Protein AF-A0A2E3BZN7-F1 (afdb_monomer_lite)

Structure (mmCIF, N/CA/C/O backbone):
data_AF-A0A2E3BZN7-F1
#
_entry.id   AF-A0A2E3BZN7-F1
#
loop_
_atom_site.group_PDB
_atom_site.id
_atom_site.type_symbol
_atom_site.label_atom_id
_atom_site.label_alt_id
_atom_site.label_comp_id
_atom_site.label_asym_id
_atom_site.label_entity_id
_atom_site.label_seq_id
_atom_site.pdbx_PDB_ins_code
_atom_site.Cartn_x
_atom_site.Cartn_y
_atom_site.Cartn_z
_atom_site.occupancy
_atom_site.B_iso_or_equiv
_atom_site.auth_seq_id
_atom_site.auth_comp_id
_atom_site.auth_asym_id
_atom_site.auth_atom_id
_atom_site.pdbx_PDB_model_num
ATOM 1 N N . MET A 1 1 ? 1.749 -24.269 -30.452 1.00 35.25 1 MET A N 1
ATOM 2 C CA . MET A 1 1 ? 1.491 -25.341 -29.465 1.00 35.25 1 MET A CA 1
ATOM 3 C C . MET A 1 1 ? 1.335 -24.699 -28.096 1.00 35.25 1 MET A C 1
ATOM 5 O O . MET A 1 1 ? 2.266 -24.064 -27.618 1.00 35.25 1 MET A O 1
ATOM 9 N N . ALA A 1 2 ? 0.121 -24.734 -27.548 1.00 29.59 2 ALA A N 1
ATOM 10 C CA . ALA A 1 2 ? -0.258 -24.027 -26.329 1.00 29.59 2 ALA A CA 1
ATOM 11 C C . ALA A 1 2 ? 0.036 -24.888 -25.091 1.00 29.59 2 ALA A C 1
ATOM 13 O O . ALA A 1 2 ? -0.598 -25.921 -24.895 1.00 29.59 2 ALA A O 1
ATOM 14 N N . ASN A 1 3 ? 0.970 -24.449 -24.244 1.00 28.77 3 ASN A N 1
ATOM 15 C CA . ASN A 1 3 ? 1.173 -25.042 -22.924 1.00 28.77 3 ASN A CA 1
ATOM 16 C C . ASN A 1 3 ? 0.088 -24.535 -21.967 1.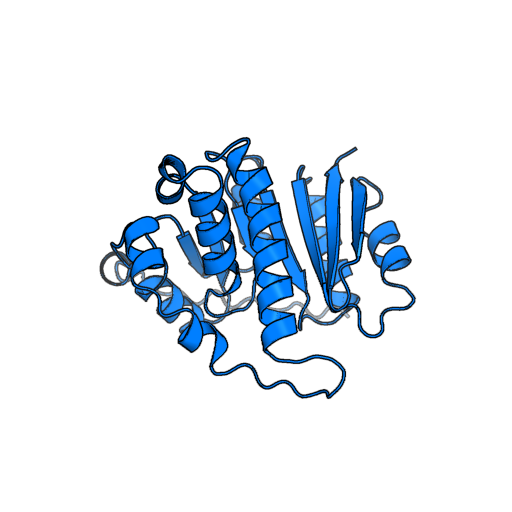00 28.77 3 ASN A C 1
ATOM 18 O O . ASN A 1 3 ? 0.175 -23.437 -21.416 1.00 28.77 3 ASN A O 1
ATOM 22 N N . GLN A 1 4 ? -0.952 -25.350 -21.795 1.00 30.66 4 GLN A N 1
ATOM 23 C CA . GLN A 1 4 ? -1.940 -25.209 -20.732 1.00 30.66 4 GLN A CA 1
ATOM 24 C C . GLN A 1 4 ? -1.270 -25.490 -19.381 1.00 30.66 4 GLN A C 1
ATOM 26 O O . GLN A 1 4 ? -0.953 -26.632 -19.050 1.00 30.66 4 GLN A O 1
ATOM 31 N N . PHE A 1 5 ? -1.072 -24.447 -18.576 1.00 31.19 5 PHE A N 1
ATOM 32 C CA . PHE A 1 5 ? -0.769 -24.607 -17.158 1.00 31.19 5 PHE A CA 1
ATOM 33 C C . PHE A 1 5 ? -2.010 -25.175 -16.455 1.00 31.19 5 PHE A C 1
ATOM 35 O O . PHE A 1 5 ? -2.984 -24.465 -16.209 1.00 31.19 5 PHE A O 1
ATOM 42 N N . LYS A 1 6 ? -1.980 -26.477 -16.150 1.00 29.53 6 LYS A N 1
ATOM 43 C CA . LYS A 1 6 ? -2.941 -27.129 -15.255 1.00 29.53 6 LYS A CA 1
ATOM 44 C C . LYS A 1 6 ? -2.786 -26.534 -13.853 1.00 29.53 6 LYS A C 1
ATOM 46 O O . LYS A 1 6 ? -1.823 -26.832 -13.152 1.00 29.53 6 LYS A O 1
ATOM 51 N N . TYR A 1 7 ? -3.742 -25.708 -13.438 1.00 34.12 7 TYR A N 1
ATOM 52 C CA . TYR A 1 7 ? -3.914 -25.347 -12.035 1.00 34.12 7 TYR A CA 1
ATOM 53 C C . TYR A 1 7 ? -4.426 -26.579 -11.284 1.00 34.12 7 TYR A C 1
ATOM 55 O O . TYR A 1 7 ? -5.586 -26.960 -11.424 1.00 34.12 7 TYR A O 1
ATOM 63 N N . GLN A 1 8 ? -3.562 -27.223 -10.499 1.00 30.78 8 GLN A N 1
ATOM 64 C CA . GLN A 1 8 ? -4.012 -28.170 -9.485 1.00 30.78 8 GLN A CA 1
ATOM 65 C C . GLN A 1 8 ? -4.698 -27.382 -8.366 1.00 30.78 8 GLN A C 1
ATOM 67 O O . GLN A 1 8 ? -4.048 -26.758 -7.530 1.00 30.78 8 GLN A O 1
ATOM 72 N N . THR A 1 9 ? -6.027 -27.403 -8.353 1.00 36.69 9 THR A N 1
ATOM 73 C CA . THR A 1 9 ? -6.824 -27.040 -7.182 1.00 36.69 9 THR A CA 1
ATOM 74 C C . THR A 1 9 ? -6.679 -28.160 -6.156 1.00 36.69 9 THR A C 1
ATOM 76 O O . THR A 1 9 ? -7.392 -29.163 -6.211 1.00 36.69 9 THR A O 1
ATOM 79 N N . SER A 1 10 ? -5.717 -28.039 -5.243 1.00 38.75 10 SER A N 1
ATOM 80 C CA . SER A 1 10 ? -5.648 -28.930 -4.089 1.00 38.75 10 SER A CA 1
ATOM 81 C C . SER A 1 10 ? -6.816 -28.616 -3.149 1.00 38.75 10 SER A C 1
ATOM 83 O O . SER A 1 10 ? -6.940 -27.521 -2.602 1.00 38.75 10 SER A O 1
ATOM 85 N N . ASN A 1 11 ? -7.703 -29.599 -2.994 1.00 37.94 11 ASN A N 1
ATOM 86 C CA . ASN A 1 11 ? -8.793 -29.614 -2.023 1.00 37.94 11 ASN A CA 1
ATOM 87 C C . ASN A 1 11 ? -8.228 -29.590 -0.593 1.00 37.94 11 ASN A C 1
ATOM 89 O O . ASN A 1 11 ? -8.080 -30.631 0.048 1.00 37.94 11 ASN A O 1
ATOM 93 N N . PHE A 1 12 ? -7.920 -28.406 -0.067 1.00 40.75 12 PHE A N 1
ATOM 94 C CA . PHE A 1 12 ? -7.687 -28.237 1.362 1.00 40.75 12 PHE A CA 1
ATOM 95 C C . PHE A 1 12 ? -9.032 -28.156 2.082 1.00 40.75 12 PHE A C 1
ATOM 97 O O . PHE A 1 12 ? -9.718 -27.136 2.054 1.00 40.75 12 PHE A O 1
ATOM 104 N N . LYS A 1 13 ? -9.398 -29.257 2.754 1.00 37.72 13 LYS A N 1
ATOM 105 C CA . LYS A 1 13 ? -10.453 -29.273 3.772 1.00 37.72 13 LYS A CA 1
ATOM 106 C C . LYS A 1 13 ? -10.163 -28.161 4.787 1.00 37.72 13 LYS A C 1
ATOM 108 O O . LYS A 1 13 ? -9.136 -28.164 5.465 1.00 37.72 13 LYS A O 1
ATOM 113 N N . THR A 1 14 ? -11.075 -27.202 4.859 1.00 42.44 14 THR A N 1
ATOM 114 C CA . THR A 1 14 ? -11.055 -26.034 5.737 1.00 42.44 14 THR A CA 1
ATOM 115 C C . THR A 1 14 ? -11.026 -26.451 7.208 1.00 42.44 14 THR A C 1
ATOM 117 O O . THR A 1 14 ? -12.069 -26.705 7.808 1.00 42.44 14 THR A O 1
ATOM 120 N N . ARG A 1 15 ? -9.841 -26.485 7.830 1.00 39.66 15 ARG A N 1
ATOM 121 C CA . ARG A 1 15 ? -9.760 -26.270 9.283 1.00 39.66 15 ARG A CA 1
ATOM 122 C C . ARG A 1 15 ? -10.184 -24.822 9.556 1.00 39.66 15 ARG A C 1
ATOM 124 O O . ARG A 1 15 ? -9.762 -23.942 8.802 1.00 39.66 15 ARG A O 1
ATOM 131 N N . PRO A 1 16 ? -10.992 -24.539 10.590 1.00 40.88 16 PRO A N 1
ATOM 132 C CA . PRO A 1 16 ? -11.456 -23.185 10.832 1.00 40.88 16 PRO A CA 1
ATOM 133 C C . PRO A 1 16 ? -10.262 -22.287 11.176 1.00 40.88 16 PRO A C 1
ATOM 135 O O . PRO A 1 16 ? -9.701 -22.342 12.267 1.00 40.88 16 PRO A O 1
ATOM 138 N N . THR A 1 17 ? -9.886 -21.421 10.235 1.00 50.94 17 THR A N 1
ATOM 139 C CA . THR A 1 17 ? -8.828 -20.396 10.320 1.00 50.94 17 THR A CA 1
ATOM 140 C C . THR A 1 17 ? -9.061 -19.331 11.404 1.00 50.94 17 THR A C 1
ATOM 142 O O . THR A 1 17 ? -8.299 -18.369 11.497 1.00 50.94 17 THR A O 1
ATOM 145 N N . PHE A 1 18 ? -10.099 -19.471 12.232 1.00 45.31 18 PHE A N 1
ATOM 146 C CA . PHE A 1 18 ? -10.479 -18.497 13.256 1.00 45.31 18 PHE A CA 1
ATOM 147 C C . PHE A 1 18 ? -9.475 -18.399 14.413 1.00 45.31 18 PHE A C 1
ATOM 149 O O . PHE A 1 18 ? -9.300 -17.313 14.955 1.00 45.31 18 PHE A O 1
ATOM 156 N N . LEU A 1 19 ? -8.758 -19.478 14.747 1.00 50.88 19 LEU A N 1
ATOM 157 C CA . LEU A 1 19 ? -7.826 -19.503 15.888 1.00 50.88 19 LEU A CA 1
ATOM 158 C C . LEU A 1 19 ? -6.429 -18.929 15.591 1.00 50.88 19 LEU A C 1
ATOM 160 O O . LEU A 1 19 ? -5.625 -18.776 16.504 1.00 50.88 19 LEU A O 1
ATOM 164 N N . LEU A 1 20 ? -6.121 -18.605 14.332 1.00 62.28 20 LEU A N 1
ATOM 165 C CA . LEU A 1 20 ? -4.780 -18.164 13.923 1.00 62.28 20 LEU A CA 1
ATOM 166 C C . LEU A 1 20 ? -4.657 -16.651 13.711 1.00 62.28 20 LEU A C 1
ATOM 168 O O . LEU A 1 20 ? -3.569 -16.181 13.388 1.00 62.28 20 LEU A O 1
ATOM 172 N N . ARG A 1 21 ? -5.747 -15.889 13.862 1.00 70.38 21 ARG A N 1
ATOM 173 C CA . ARG A 1 21 ? -5.746 -14.450 13.582 1.00 70.38 21 ARG A CA 1
ATOM 174 C C . ARG A 1 21 ? -5.339 -13.631 14.798 1.00 70.38 21 ARG A C 1
ATOM 176 O O . ARG A 1 21 ? -5.878 -13.801 15.890 1.00 70.38 21 ARG A O 1
ATOM 183 N N . CYS A 1 22 ? -4.448 -12.671 14.583 1.00 79.38 22 CYS A N 1
ATOM 184 C CA . CYS A 1 22 ? -4.162 -11.631 15.560 1.00 79.38 22 CYS A CA 1
ATOM 185 C C . CYS A 1 22 ? -5.448 -10.866 15.917 1.00 79.38 22 CYS A C 1
ATOM 187 O O . CYS A 1 22 ? -6.121 -10.305 15.051 1.00 79.38 22 CYS A O 1
ATOM 189 N N . ASN A 1 23 ? -5.769 -10.795 17.208 1.00 82.81 23 ASN A N 1
ATOM 190 C CA . ASN A 1 23 ? -6.935 -10.054 17.695 1.00 82.81 23 ASN A CA 1
ATOM 191 C C . ASN A 1 23 ? -6.585 -8.624 18.158 1.00 82.81 23 ASN A C 1
ATOM 193 O O . ASN A 1 23 ? -7.377 -7.955 18.819 1.00 82.81 23 ASN A O 1
ATOM 197 N N . LYS A 1 24 ? -5.371 -8.140 17.860 1.00 91.00 24 LYS A N 1
ATOM 198 C CA . LYS A 1 24 ? -4.951 -6.785 18.238 1.00 91.00 24 LYS A CA 1
ATOM 199 C C . LYS A 1 24 ? -5.630 -5.760 17.327 1.00 91.00 24 LYS A C 1
ATOM 201 O O . LYS A 1 24 ? -5.690 -5.936 16.107 1.00 91.00 24 LYS A O 1
ATOM 206 N N . SER A 1 25 ? -6.100 -4.665 17.923 1.00 95.38 25 SER A N 1
ATOM 207 C CA . SER A 1 25 ? -6.459 -3.464 17.168 1.00 95.38 25 SER A CA 1
ATOM 208 C C . SER A 1 25 ? -5.229 -2.901 16.453 1.00 95.38 25 SER A C 1
ATOM 210 O O . SER A 1 25 ? -4.093 -3.180 16.843 1.00 95.38 25 SER A O 1
ATOM 212 N N . SER A 1 26 ? -5.444 -2.098 15.417 1.00 95.69 26 SER A N 1
ATOM 213 C CA . SER A 1 26 ? -4.374 -1.461 14.642 1.00 95.69 26 SER A CA 1
ATOM 214 C C . SER A 1 26 ? -3.486 -0.590 15.520 1.00 95.69 26 SER A C 1
ATOM 216 O O . SER A 1 26 ? -2.270 -0.700 15.431 1.00 95.69 26 SER A O 1
ATOM 218 N N . LEU A 1 27 ? -4.083 0.180 16.436 1.00 96.56 27 LEU A N 1
ATOM 219 C CA . LEU A 1 27 ? -3.353 0.994 17.410 1.00 96.56 27 LEU A CA 1
ATOM 220 C C . LEU A 1 27 ? -2.490 0.137 18.341 1.00 96.56 27 LEU A C 1
ATOM 222 O O . LEU A 1 27 ? -1.310 0.416 18.528 1.00 96.56 27 LEU A O 1
ATOM 226 N N . ARG A 1 28 ? -3.054 -0.942 18.903 1.00 96.19 28 ARG A N 1
ATOM 227 C CA . ARG A 1 28 ? -2.304 -1.833 19.801 1.00 96.19 28 ARG A CA 1
ATOM 228 C C . ARG A 1 28 ? -1.185 -2.556 19.062 1.00 96.19 28 ARG A C 1
ATOM 230 O O . ARG A 1 28 ? -0.121 -2.774 19.628 1.00 96.19 28 ARG A O 1
ATOM 237 N N . TRP A 1 29 ? -1.432 -2.974 17.825 1.00 95.00 29 TRP A N 1
ATOM 238 C CA . TRP A 1 29 ? -0.411 -3.589 16.990 1.00 95.00 29 TRP A CA 1
ATOM 239 C C . TRP A 1 29 ? 0.712 -2.605 16.680 1.00 95.00 29 TRP A C 1
ATOM 241 O O . TRP A 1 29 ? 1.865 -2.936 16.925 1.00 95.00 29 TRP A O 1
ATOM 251 N N . TYR A 1 30 ? 0.374 -1.399 16.222 1.00 94.69 30 TYR A N 1
ATOM 252 C CA . TYR A 1 30 ? 1.322 -0.333 15.909 1.00 94.69 30 TYR A CA 1
ATOM 253 C C . TYR A 1 30 ? 2.211 0.009 17.115 1.00 94.69 30 TYR A C 1
ATOM 255 O O . TYR A 1 30 ? 3.430 -0.093 17.004 1.00 94.69 30 TYR A O 1
ATO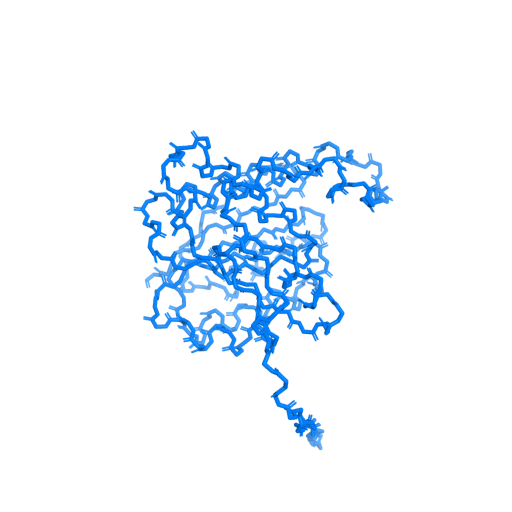M 263 N N . ASN A 1 31 ? 1.619 0.262 18.289 1.00 94.31 31 ASN A N 1
ATOM 264 C CA . ASN A 1 31 ? 2.367 0.591 19.511 1.00 94.31 31 ASN A CA 1
ATOM 265 C C . ASN A 1 31 ? 3.287 -0.545 19.986 1.00 94.31 31 ASN A C 1
ATOM 267 O O . ASN A 1 31 ? 4.339 -0.288 20.561 1.00 94.31 31 ASN A O 1
ATOM 271 N N . ASN A 1 32 ? 2.896 -1.802 19.753 1.00 92.25 32 ASN A N 1
ATOM 272 C CA . ASN A 1 32 ? 3.655 -2.972 20.206 1.00 92.25 32 ASN A CA 1
ATOM 273 C C . ASN A 1 32 ? 4.609 -3.525 19.141 1.00 92.25 32 ASN A C 1
ATOM 275 O O . ASN A 1 32 ? 5.292 -4.519 19.390 1.00 92.25 32 ASN A O 1
ATOM 279 N N . THR A 1 33 ? 4.623 -2.949 17.940 1.00 90.69 33 THR A N 1
ATOM 280 C CA . THR A 1 33 ? 5.492 -3.411 16.862 1.00 90.69 33 THR A CA 1
ATOM 281 C C . THR A 1 33 ? 6.855 -2.763 17.013 1.00 90.69 33 THR A C 1
ATOM 283 O O . THR A 1 33 ? 7.002 -1.549 16.886 1.00 90.69 33 THR A O 1
ATOM 286 N N . ASN A 1 34 ? 7.880 -3.582 17.241 1.00 87.38 34 ASN A N 1
ATOM 287 C CA . ASN A 1 34 ? 9.252 -3.107 17.229 1.00 87.38 34 ASN A CA 1
ATOM 288 C C . ASN A 1 34 ? 9.672 -2.811 15.784 1.00 87.38 34 ASN A C 1
ATOM 290 O O . ASN A 1 34 ? 10.118 -3.696 15.050 1.00 87.38 34 ASN A O 1
ATOM 294 N N . TYR A 1 35 ? 9.539 -1.552 15.361 1.00 82.75 35 TYR A N 1
ATOM 295 C CA . TYR A 1 35 ? 9.875 -1.173 13.991 1.00 82.75 35 TYR A CA 1
ATOM 296 C C . TYR A 1 35 ? 11.332 -1.526 13.656 1.00 82.75 35 TYR A C 1
ATOM 298 O O . TYR A 1 35 ? 11.602 -2.006 12.560 1.00 82.75 35 TYR A O 1
ATOM 306 N N . LYS A 1 36 ? 12.280 -1.407 14.600 1.00 82.56 36 LYS A N 1
ATOM 307 C CA . LYS A 1 36 ? 13.693 -1.748 14.353 1.00 82.56 36 LYS A CA 1
ATOM 308 C C . LYS A 1 36 ? 13.860 -3.205 13.913 1.00 82.56 36 LYS A C 1
ATOM 310 O O . LYS A 1 36 ? 14.704 -3.485 13.057 1.00 82.56 36 LYS A O 1
ATOM 315 N N . GLU A 1 37 ? 13.035 -4.114 14.435 1.00 83.06 37 GLU A N 1
ATOM 316 C CA . GLU A 1 37 ? 13.027 -5.524 14.037 1.00 83.06 37 GLU A CA 1
ATOM 317 C C . GLU A 1 37 ? 12.485 -5.735 12.625 1.00 83.06 37 GLU A C 1
ATOM 319 O O . GLU A 1 37 ? 13.105 -6.475 11.857 1.00 83.06 37 GLU A O 1
ATOM 324 N N . LEU A 1 38 ? 11.427 -5.014 12.224 1.00 83.44 38 LEU A N 1
ATOM 325 C CA . LEU A 1 38 ? 10.901 -5.064 10.850 1.00 83.44 38 LEU A CA 1
ATOM 326 C C . LEU A 1 38 ? 11.977 -4.727 9.805 1.00 83.44 38 LEU A C 1
ATOM 328 O O . LEU A 1 38 ? 11.965 -5.248 8.688 1.00 83.44 38 LEU A O 1
ATOM 332 N N . TYR A 1 39 ? 12.932 -3.869 10.172 1.00 82.44 39 TYR A N 1
ATOM 333 C CA . TYR A 1 39 ? 14.039 -3.455 9.314 1.00 82.44 39 TYR A CA 1
ATOM 334 C C . TYR A 1 39 ? 15.342 -4.231 9.571 1.00 82.44 39 TYR A C 1
ATOM 336 O O . TYR A 1 39 ? 16.324 -4.019 8.855 1.00 82.44 39 TYR A O 1
ATOM 344 N N . ARG A 1 40 ? 15.406 -5.137 10.559 1.00 79.31 40 ARG A N 1
ATOM 345 C CA . ARG A 1 40 ? 16.651 -5.815 10.980 1.00 79.31 40 ARG A CA 1
ATOM 346 C C . ARG A 1 40 ? 17.324 -6.572 9.839 1.00 79.31 40 ARG A C 1
ATOM 348 O O . ARG A 1 40 ? 18.535 -6.481 9.687 1.00 79.31 40 ARG A O 1
ATOM 355 N N . GLN A 1 41 ? 16.544 -7.265 9.014 1.00 67.94 41 GLN A N 1
ATOM 356 C CA . GLN A 1 41 ? 17.058 -8.135 7.950 1.00 67.94 41 GLN A CA 1
ATOM 357 C C . GLN A 1 41 ? 17.332 -7.416 6.618 1.00 67.94 41 GLN A C 1
ATOM 359 O O . GLN A 1 41 ? 17.674 -8.068 5.628 1.00 67.94 41 GLN A O 1
ATOM 364 N N . ILE A 1 42 ? 17.191 -6.087 6.548 1.00 72.12 42 ILE A N 1
ATOM 365 C CA . ILE A 1 42 ? 17.499 -5.358 5.314 1.00 72.12 42 ILE A CA 1
ATOM 366 C C . ILE A 1 42 ? 19.004 -5.387 5.074 1.00 72.12 42 ILE A C 1
ATOM 368 O O . ILE A 1 42 ? 19.769 -4.643 5.682 1.00 72.12 42 ILE A O 1
ATOM 372 N N . LYS A 1 43 ? 19.413 -6.237 4.133 1.00 66.31 43 LYS A N 1
ATOM 373 C CA . LYS A 1 43 ? 20.761 -6.230 3.574 1.00 66.31 43 LYS A CA 1
ATOM 374 C C . LYS A 1 43 ? 20.828 -5.177 2.474 1.00 66.31 43 LYS A C 1
ATOM 376 O O . LYS A 1 43 ? 20.279 -5.367 1.386 1.00 66.31 43 LYS A O 1
ATOM 381 N N . VAL A 1 44 ? 21.506 -4.071 2.755 1.00 64.75 44 VAL A N 1
ATOM 382 C CA . VAL A 1 44 ? 21.846 -3.069 1.745 1.00 64.75 44 VAL A CA 1
ATOM 383 C C . VAL A 1 44 ? 23.022 -3.613 0.939 1.00 64.75 44 VAL A C 1
ATOM 385 O O . VAL A 1 44 ? 24.147 -3.661 1.417 1.00 64.75 44 VAL A O 1
ATOM 388 N N . LYS A 1 45 ? 22.751 -4.095 -0.277 1.00 63.38 45 LYS A N 1
ATOM 389 C CA . LYS A 1 45 ? 23.783 -4.674 -1.155 1.00 63.38 45 LYS A CA 1
ATOM 390 C C . LYS A 1 45 ? 24.595 -3.628 -1.934 1.00 63.38 45 LYS A C 1
ATOM 392 O O . LYS A 1 45 ? 25.464 -4.006 -2.706 1.00 63.38 45 LYS A O 1
ATOM 397 N N . ASN A 1 46 ? 24.286 -2.339 -1.809 1.00 61.28 46 ASN A N 1
ATOM 398 C CA . ASN A 1 46 ? 24.841 -1.303 -2.679 1.00 61.28 46 ASN A CA 1
ATOM 399 C C . ASN A 1 46 ? 25.165 -0.038 -1.876 1.00 61.28 46 ASN A C 1
ATOM 401 O O . ASN A 1 46 ? 24.360 0.377 -1.051 1.00 61.28 46 ASN A O 1
ATOM 405 N N . LYS A 1 47 ? 26.328 0.558 -2.152 1.00 62.06 47 LYS A N 1
ATOM 406 C CA . LYS A 1 47 ? 26.887 1.720 -1.451 1.00 62.06 47 LYS A CA 1
ATOM 407 C C . LYS A 1 47 ? 26.156 3.046 -1.724 1.00 62.06 47 LYS A C 1
ATOM 409 O O . LYS A 1 47 ? 26.419 4.006 -1.017 1.00 62.06 47 LYS A O 1
ATOM 414 N N . SER A 1 48 ? 25.259 3.122 -2.715 1.00 64.19 48 SER A N 1
ATOM 415 C CA . SER A 1 48 ? 24.627 4.394 -3.119 1.00 64.19 48 SER A CA 1
ATOM 416 C C . SER A 1 48 ? 23.506 4.894 -2.198 1.00 64.19 48 SER A C 1
ATOM 418 O O . SER A 1 48 ? 22.977 5.970 -2.443 1.00 64.19 48 SER A O 1
ATOM 420 N N . TYR A 1 49 ? 23.078 4.099 -1.217 1.00 70.94 49 TYR A N 1
ATOM 421 C CA . TYR A 1 49 ? 22.132 4.514 -0.181 1.00 70.94 49 TYR A CA 1
ATOM 422 C C . TYR A 1 49 ? 22.323 3.653 1.062 1.00 70.94 49 TYR A C 1
ATOM 424 O O . TYR A 1 49 ? 22.799 2.519 0.992 1.00 70.94 49 TYR A O 1
ATOM 432 N N . THR A 1 50 ? 21.912 4.173 2.205 1.00 79.81 50 THR A N 1
ATOM 433 C CA . THR A 1 50 ? 21.972 3.516 3.504 1.00 79.81 50 THR A CA 1
ATOM 434 C C . THR A 1 50 ? 20.667 2.785 3.825 1.00 79.81 50 THR A C 1
ATOM 436 O O . THR A 1 50 ? 19.645 2.897 3.143 1.00 79.81 50 THR A O 1
ATOM 439 N N . LYS A 1 51 ? 20.678 2.008 4.911 1.00 82.00 51 LYS A N 1
ATOM 440 C CA . LYS A 1 51 ? 19.454 1.409 5.458 1.00 82.00 51 LYS A CA 1
ATOM 441 C C . LYS A 1 51 ? 18.457 2.486 5.904 1.00 82.00 51 LYS A C 1
ATOM 443 O O . LYS A 1 51 ? 17.256 2.272 5.767 1.00 82.00 51 LYS A O 1
ATOM 448 N N . ASN A 1 52 ? 18.952 3.613 6.416 1.00 84.12 52 ASN A N 1
ATOM 449 C CA . ASN A 1 52 ? 18.119 4.718 6.882 1.00 84.12 52 ASN A CA 1
ATOM 450 C C . ASN A 1 52 ? 17.423 5.422 5.718 1.00 84.12 52 ASN A C 1
ATOM 452 O O . ASN A 1 52 ? 16.244 5.728 5.837 1.00 84.12 52 ASN A O 1
ATOM 456 N N . ASP A 1 53 ? 18.089 5.559 4.571 1.00 82.94 53 ASP A N 1
ATOM 457 C CA . ASP A 1 53 ? 17.465 6.139 3.376 1.00 82.94 53 ASP A CA 1
ATOM 458 C C . ASP A 1 53 ? 16.264 5.299 2.927 1.00 82.94 53 ASP A C 1
ATOM 460 O O . ASP A 1 53 ? 15.177 5.825 2.720 1.00 82.94 53 ASP A O 1
ATOM 464 N N . LEU A 1 54 ? 16.408 3.967 2.902 1.00 81.06 54 LEU A N 1
ATOM 465 C CA . LEU A 1 54 ? 15.297 3.058 2.592 1.00 81.06 54 LEU A CA 1
ATOM 466 C C . LEU A 1 54 ? 14.140 3.149 3.596 1.00 81.06 54 LEU A C 1
ATOM 468 O O . LEU A 1 54 ? 12.983 2.972 3.209 1.00 81.06 54 LEU A O 1
ATOM 472 N N . ILE A 1 55 ? 14.448 3.351 4.881 1.00 86.06 55 ILE A N 1
ATOM 473 C CA . ILE A 1 55 ? 13.439 3.527 5.933 1.00 86.06 55 ILE A CA 1
ATOM 474 C C . ILE A 1 55 ? 12.688 4.837 5.705 1.00 86.06 55 ILE A C 1
ATOM 476 O O . ILE A 1 55 ? 11.460 4.820 5.663 1.00 86.06 55 ILE A O 1
ATOM 480 N N . ASN A 1 56 ? 13.413 5.937 5.505 1.00 87.38 56 ASN A N 1
ATOM 481 C CA . ASN A 1 56 ? 12.845 7.265 5.292 1.00 87.38 56 ASN A CA 1
ATOM 482 C C . ASN A 1 56 ? 11.982 7.304 4.027 1.00 87.38 56 ASN A C 1
ATOM 484 O O . ASN A 1 56 ? 10.831 7.726 4.086 1.00 87.38 56 ASN A O 1
ATOM 488 N N . ASP A 1 57 ? 12.469 6.755 2.912 1.00 86.19 57 ASP A N 1
ATOM 489 C CA . ASP A 1 57 ? 11.692 6.625 1.674 1.00 86.19 57 ASP 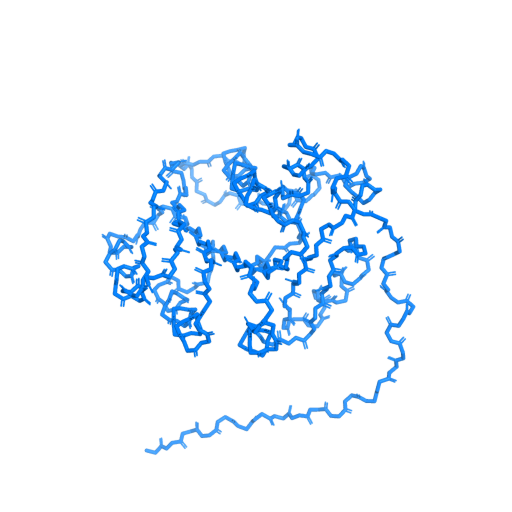A CA 1
ATOM 490 C C . ASP A 1 57 ? 10.408 5.809 1.870 1.00 86.19 57 ASP A C 1
ATOM 492 O O . ASP A 1 57 ? 9.373 6.082 1.260 1.00 86.19 57 ASP A O 1
ATOM 496 N N . GLN A 1 58 ? 10.453 4.756 2.690 1.00 88.31 58 GLN A N 1
ATOM 497 C CA . GLN A 1 58 ? 9.265 3.957 2.978 1.00 88.31 58 GLN A CA 1
ATOM 498 C C . GLN A 1 58 ? 8.287 4.678 3.903 1.00 88.31 58 GLN A C 1
ATOM 500 O O . GLN A 1 58 ? 7.084 4.551 3.691 1.00 88.31 58 GLN A O 1
ATOM 505 N N . LYS A 1 59 ? 8.789 5.432 4.885 1.00 91.19 59 LYS A N 1
ATOM 506 C CA . LYS A 1 59 ? 7.977 6.273 5.765 1.00 91.19 59 LYS A CA 1
ATOM 507 C C . LYS A 1 59 ? 7.190 7.294 4.955 1.00 91.19 59 LYS A C 1
ATOM 509 O O . LYS A 1 59 ? 5.969 7.294 5.003 1.00 91.19 59 LYS A O 1
ATOM 514 N N . ILE A 1 60 ? 7.885 8.057 4.121 1.00 90.25 60 ILE A N 1
ATOM 515 C CA . ILE A 1 60 ? 7.297 9.106 3.285 1.00 90.25 60 ILE A CA 1
ATOM 516 C C . ILE A 1 60 ? 6.230 8.528 2.330 1.00 90.25 60 ILE A C 1
ATOM 518 O O . ILE A 1 60 ? 5.133 9.065 2.215 1.00 90.25 60 ILE A O 1
ATOM 522 N N . ARG A 1 61 ? 6.484 7.373 1.695 1.00 90.88 61 ARG A N 1
ATOM 523 C CA . ARG A 1 61 ? 5.445 6.685 0.897 1.00 90.88 61 ARG A CA 1
ATOM 524 C C . ARG A 1 61 ? 4.263 6.211 1.746 1.00 90.88 61 ARG A C 1
ATOM 526 O O . ARG A 1 61 ? 3.136 6.181 1.260 1.00 90.88 61 ARG A O 1
ATOM 533 N N . GLY A 1 62 ? 4.523 5.764 2.974 1.00 94.06 62 GLY A N 1
ATOM 534 C CA . GLY A 1 62 ? 3.490 5.380 3.934 1.00 94.06 62 GLY A CA 1
ATOM 535 C C . GLY A 1 62 ? 2.583 6.550 4.285 1.00 94.06 62 GLY A C 1
ATOM 536 O O . GLY A 1 62 ? 1.366 6.389 4.261 1.00 94.06 62 GLY A O 1
ATOM 537 N N . GLU A 1 63 ? 3.172 7.722 4.514 1.00 94.50 63 GLU A N 1
ATOM 538 C CA . GLU A 1 63 ? 2.465 8.978 4.767 1.00 94.50 63 GLU A CA 1
ATOM 539 C C . GLU A 1 63 ? 1.581 9.388 3.583 1.00 94.50 63 GLU A C 1
ATOM 541 O O . GLU A 1 63 ? 0.414 9.704 3.801 1.00 94.50 63 GLU A O 1
ATOM 546 N N . ASP A 1 64 ? 2.056 9.296 2.333 1.00 92.44 64 ASP A N 1
ATOM 547 C CA . ASP A 1 64 ? 1.209 9.645 1.179 1.00 92.44 64 ASP A CA 1
ATOM 548 C C . ASP A 1 64 ? -0.018 8.725 1.065 1.00 92.44 64 ASP A C 1
ATOM 550 O O . ASP A 1 64 ? -1.141 9.169 0.818 1.00 92.44 64 ASP A O 1
ATOM 554 N N . VAL A 1 65 ? 0.187 7.413 1.237 1.00 95.19 65 VAL A N 1
ATOM 555 C CA . VAL A 1 65 ? -0.910 6.436 1.203 1.00 95.19 65 VAL A CA 1
ATOM 556 C C . VAL A 1 65 ? -1.873 6.705 2.356 1.00 95.19 65 VAL A C 1
ATOM 558 O O . VAL A 1 65 ? -3.088 6.662 2.165 1.00 95.19 65 VAL A O 1
ATOM 561 N N . ALA A 1 66 ? -1.346 7.015 3.542 1.00 97.00 66 ALA A N 1
ATOM 562 C CA . ALA A 1 66 ? -2.140 7.375 4.704 1.00 97.00 66 ALA A CA 1
ATOM 563 C C . ALA A 1 66 ? -2.963 8.645 4.474 1.00 97.00 66 ALA A C 1
ATOM 565 O O . ALA A 1 66 ? -4.116 8.686 4.892 1.00 97.00 66 ALA A O 1
ATOM 566 N N . GLN A 1 67 ? -2.417 9.653 3.791 1.00 95.56 67 GLN A N 1
ATOM 567 C CA . GLN A 1 67 ? -3.133 10.882 3.461 1.00 95.56 67 GLN A CA 1
ATOM 568 C C . GLN A 1 67 ? -4.364 10.586 2.602 1.00 95.56 67 GLN A C 1
ATOM 570 O O . GLN A 1 67 ? -5.468 10.970 2.983 1.00 95.56 67 GLN A O 1
ATOM 575 N N . ILE A 1 68 ? -4.204 9.795 1.537 1.00 94.12 68 ILE A N 1
ATOM 576 C CA . ILE A 1 68 ? -5.312 9.377 0.660 1.00 94.12 68 ILE A CA 1
ATOM 577 C C . ILE A 1 68 ? -6.325 8.524 1.432 1.00 94.12 68 ILE A C 1
ATOM 579 O O . ILE A 1 68 ? -7.534 8.723 1.331 1.00 94.12 68 ILE A O 1
ATOM 583 N N . MET A 1 69 ? -5.859 7.586 2.260 1.00 96.56 69 MET A N 1
ATOM 584 C CA . MET A 1 69 ? -6.756 6.806 3.117 1.00 96.56 69 MET A CA 1
ATOM 585 C C . MET A 1 69 ? -7.497 7.680 4.137 1.00 96.56 69 MET A C 1
ATOM 587 O O . MET A 1 69 ? -8.621 7.368 4.502 1.00 96.56 69 MET A O 1
ATOM 591 N N . CYS A 1 70 ? -6.903 8.767 4.620 1.00 96.88 70 CYS A N 1
ATOM 592 C CA . CYS A 1 70 ? -7.522 9.674 5.584 1.00 96.88 70 CYS A CA 1
ATOM 593 C C . CYS A 1 70 ? -8.574 10.609 4.964 1.00 96.88 70 CYS A C 1
ATOM 595 O O . CYS A 1 70 ? -9.335 11.224 5.725 1.00 96.88 70 CYS A O 1
ATOM 597 N N . GLU A 1 71 ? -8.628 10.726 3.633 1.00 95.38 71 GLU A N 1
ATOM 598 C CA . GLU A 1 71 ? -9.726 11.377 2.903 1.00 95.38 71 GLU A CA 1
ATOM 599 C C . GLU A 1 71 ? -10.997 10.522 2.963 1.00 95.38 71 GLU A C 1
ATOM 601 O O . GLU A 1 71 ? -12.070 11.040 3.265 1.00 95.38 71 GLU A O 1
ATOM 606 N N . ASP A 1 72 ? -10.865 9.201 2.789 1.00 95.56 72 ASP A N 1
ATOM 607 C CA . ASP A 1 72 ? -11.950 8.235 2.987 1.00 95.56 72 ASP A CA 1
ATOM 608 C C . ASP A 1 72 ? -11.439 6.908 3.572 1.00 95.56 72 ASP A C 1
ATOM 610 O O . ASP A 1 72 ? -11.110 5.947 2.870 1.00 95.56 72 ASP A O 1
ATOM 614 N N . ILE A 1 73 ? -11.439 6.836 4.904 1.00 96.00 73 ILE A N 1
ATOM 615 C CA . ILE A 1 73 ? -10.918 5.688 5.662 1.00 96.00 73 ILE A CA 1
ATOM 616 C C . ILE A 1 73 ? -11.760 4.420 5.500 1.00 96.00 73 ILE A C 1
ATOM 618 O O . ILE A 1 73 ? -11.332 3.323 5.865 1.00 96.00 73 ILE A O 1
ATOM 622 N N . ASN A 1 74 ? -12.984 4.548 4.981 1.00 93.81 74 ASN A N 1
ATOM 623 C CA . ASN A 1 74 ? -13.854 3.403 4.773 1.00 93.81 74 ASN A CA 1
ATOM 624 C C . ASN A 1 74 ? -13.512 2.638 3.498 1.00 93.81 74 ASN A C 1
ATOM 626 O O . ASN A 1 74 ? -13.896 1.460 3.408 1.00 93.81 74 ASN A O 1
ATOM 630 N N . ARG A 1 75 ? -12.786 3.269 2.565 1.00 95.00 75 ARG A N 1
ATOM 631 C CA . ARG A 1 75 ? -12.234 2.614 1.380 1.00 95.00 75 ARG A CA 1
ATOM 632 C C . ARG A 1 75 ? -11.184 1.598 1.781 1.00 95.00 75 ARG A C 1
ATOM 634 O O . ARG A 1 75 ? -10.428 1.757 2.737 1.00 95.00 75 ARG A O 1
ATOM 641 N N . LYS A 1 76 ? -11.162 0.502 1.031 1.00 97.19 76 LYS A N 1
ATOM 642 C CA . LYS A 1 76 ? -10.185 -0.561 1.239 1.00 97.19 76 LYS A CA 1
ATOM 643 C C . LYS A 1 76 ? -8.885 -0.197 0.542 1.00 97.19 76 LYS A C 1
ATOM 645 O O . LYS A 1 76 ? -8.914 0.219 -0.612 1.00 97.19 76 LYS A O 1
ATOM 650 N N . LEU A 1 77 ? -7.768 -0.434 1.213 1.00 97.94 77 LEU A N 1
ATOM 651 C CA . LEU A 1 77 ? -6.453 -0.472 0.594 1.00 97.94 77 LEU A CA 1
ATOM 652 C C . LEU A 1 77 ? -6.114 -1.919 0.235 1.00 97.94 77 LEU A C 1
ATOM 654 O O . LEU A 1 77 ? -6.075 -2.775 1.116 1.00 97.94 77 LEU A O 1
ATOM 658 N N . ILE A 1 78 ? -5.818 -2.193 -1.031 1.00 97.00 78 ILE A N 1
ATOM 659 C CA . ILE A 1 78 ? -5.135 -3.426 -1.434 1.00 97.00 78 ILE A CA 1
ATOM 660 C C . ILE A 1 78 ? -3.636 -3.128 -1.422 1.00 97.00 78 ILE A C 1
ATOM 662 O O . ILE A 1 78 ? -3.143 -2.354 -2.243 1.00 97.00 78 ILE A O 1
ATOM 666 N N . LEU A 1 79 ? -2.927 -3.719 -0.464 1.00 95.19 79 LEU A N 1
ATOM 667 C CA . LEU A 1 79 ? -1.510 -3.491 -0.219 1.00 95.19 79 LEU A CA 1
ATOM 668 C C . LEU A 1 79 ? -0.679 -4.597 -0.878 1.00 95.19 79 LEU A C 1
ATOM 670 O O . LEU A 1 79 ? -0.549 -5.697 -0.346 1.00 95.19 79 LEU A O 1
ATOM 674 N N . LEU A 1 80 ? -0.092 -4.283 -2.030 1.00 91.56 80 LEU A N 1
ATOM 675 C CA . LEU A 1 80 ? 0.814 -5.155 -2.778 1.00 91.56 80 LEU A CA 1
ATOM 676 C C . LEU A 1 80 ? 2.264 -4.826 -2.399 1.00 91.56 80 LEU A C 1
ATOM 678 O O . LEU A 1 80 ? 3.031 -4.253 -3.178 1.00 91.56 80 LEU A O 1
ATOM 682 N N . ASP A 1 81 ? 2.623 -5.157 -1.162 1.00 81.81 81 ASP A N 1
ATOM 683 C CA . ASP A 1 81 ? 3.969 -4.994 -0.621 1.00 81.81 81 ASP A CA 1
ATOM 684 C C . ASP A 1 81 ? 4.465 -6.358 -0.143 1.00 81.81 81 ASP A C 1
ATOM 686 O O . ASP A 1 81 ? 4.024 -6.856 0.887 1.00 81.81 81 ASP A O 1
ATOM 690 N N . GLY A 1 82 ? 5.373 -6.978 -0.903 1.00 68.69 82 GLY A N 1
ATOM 691 C CA . GLY A 1 82 ? 5.951 -8.299 -0.601 1.00 68.69 82 GLY A CA 1
ATOM 692 C C . GLY A 1 82 ? 6.924 -8.283 0.585 1.00 68.69 82 GLY A C 1
ATOM 693 O O . GLY A 1 82 ? 8.009 -8.861 0.512 1.00 68.69 82 GLY A O 1
ATOM 694 N N . SER A 1 83 ? 6.609 -7.527 1.635 1.00 67.50 83 SER A N 1
ATOM 695 C CA . SER A 1 83 ? 7.416 -7.374 2.837 1.00 67.50 83 SER A CA 1
ATOM 696 C C . SER A 1 83 ? 6.660 -7.860 4.071 1.00 67.50 83 SER A C 1
ATOM 698 O O . SER A 1 83 ? 5.437 -7.905 4.081 1.00 67.50 83 SER A O 1
ATOM 700 N N . VAL A 1 84 ? 7.409 -8.155 5.138 1.00 73.69 84 VAL A N 1
ATOM 701 C CA . VAL A 1 84 ? 6.933 -8.610 6.461 1.00 73.69 84 VAL A CA 1
ATOM 702 C C . VAL A 1 84 ? 6.112 -7.562 7.245 1.00 73.69 84 VAL A C 1
ATOM 704 O O . VAL A 1 84 ? 6.197 -7.475 8.465 1.00 73.69 84 VAL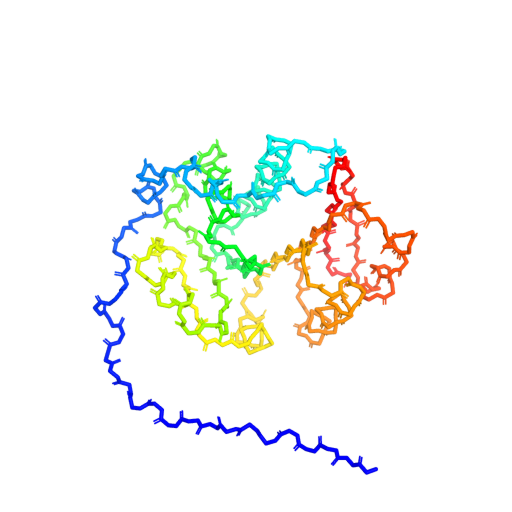 A O 1
ATOM 707 N N . GLY A 1 85 ? 5.353 -6.702 6.563 1.00 84.88 85 GLY A N 1
ATOM 708 C CA . GLY A 1 85 ? 4.527 -5.660 7.177 1.00 84.88 85 GLY A CA 1
ATOM 709 C C . GLY A 1 85 ? 5.219 -4.309 7.364 1.00 84.88 85 GLY A C 1
ATOM 710 O O . GLY A 1 85 ? 4.698 -3.464 8.087 1.00 84.88 85 GLY A O 1
ATOM 711 N N . ARG A 1 86 ? 6.359 -4.055 6.706 1.00 90.06 86 ARG A N 1
ATOM 712 C CA . ARG A 1 86 ? 7.052 -2.755 6.808 1.00 90.06 86 ARG A CA 1
ATOM 713 C C . ARG A 1 86 ? 6.202 -1.614 6.262 1.00 90.06 86 ARG A C 1
ATOM 715 O O . ARG A 1 86 ? 6.018 -0.614 6.943 1.00 90.06 86 ARG A O 1
ATOM 722 N N . MET A 1 87 ? 5.660 -1.768 5.053 1.00 92.19 87 MET A N 1
ATOM 723 C CA . MET A 1 87 ? 4.805 -0.731 4.476 1.00 92.19 87 MET A CA 1
ATOM 724 C C . MET A 1 87 ? 3.498 -0.589 5.258 1.00 92.19 87 MET A C 1
ATOM 726 O O . MET A 1 87 ? 3.042 0.524 5.481 1.00 92.19 87 MET A O 1
ATOM 730 N N . LEU A 1 88 ? 2.935 -1.705 5.736 1.00 94.69 88 LEU A N 1
ATOM 731 C CA . LEU A 1 88 ? 1.767 -1.691 6.616 1.00 94.69 88 LEU A CA 1
ATOM 732 C C . LEU A 1 88 ? 2.017 -0.835 7.865 1.00 94.69 88 LEU A C 1
ATOM 734 O O . LEU A 1 88 ? 1.180 -0.003 8.200 1.00 94.69 88 LEU A O 1
ATOM 738 N N . TYR A 1 89 ? 3.170 -1.005 8.519 1.00 95.31 89 TYR A N 1
ATOM 739 C CA . TYR A 1 89 ? 3.555 -0.185 9.665 1.00 95.31 89 TYR A CA 1
ATOM 740 C C . TYR A 1 89 ? 3.618 1.301 9.306 1.00 95.31 89 TYR A C 1
ATOM 742 O O . TYR A 1 89 ? 2.978 2.095 9.981 1.00 95.31 89 TYR A O 1
ATOM 750 N N . GLN A 1 90 ? 4.307 1.668 8.219 1.00 95.19 90 GLN A N 1
ATOM 751 C CA . GLN A 1 90 ? 4.447 3.074 7.813 1.00 95.19 90 GLN A CA 1
ATOM 752 C C . GLN A 1 90 ? 3.112 3.730 7.432 1.00 95.19 90 GLN A C 1
ATOM 754 O O . GLN A 1 90 ? 2.900 4.907 7.697 1.00 95.19 90 GLN A O 1
ATOM 759 N N . ILE A 1 91 ? 2.179 2.974 6.850 1.00 96.69 91 ILE A N 1
ATOM 760 C CA . ILE A 1 91 ? 0.830 3.478 6.562 1.00 96.69 91 ILE A CA 1
ATOM 761 C C . ILE A 1 91 ? 0.060 3.723 7.862 1.00 96.69 91 ILE A C 1
ATOM 763 O O . ILE A 1 91 ? -0.592 4.752 8.009 1.00 96.69 91 ILE A O 1
ATOM 767 N N . LEU A 1 92 ? 0.123 2.792 8.818 1.00 97.12 92 LEU A N 1
ATOM 768 C CA . LEU A 1 92 ? -0.543 2.967 10.109 1.00 97.12 92 LEU A CA 1
ATOM 769 C C . LEU A 1 92 ? 0.082 4.106 10.929 1.00 97.12 92 LEU A C 1
ATOM 771 O O . LEU A 1 92 ? -0.669 4.844 11.561 1.00 97.12 92 LEU A O 1
ATOM 775 N N . ASP A 1 93 ? 1.406 4.276 10.870 1.00 97.25 93 ASP A N 1
ATOM 776 C CA . ASP A 1 93 ? 2.135 5.421 11.433 1.00 97.25 93 ASP A CA 1
ATOM 777 C C . ASP A 1 93 ? 1.625 6.737 10.834 1.00 97.25 93 ASP A C 1
ATOM 779 O O . ASP A 1 93 ? 1.176 7.618 11.563 1.00 97.25 93 ASP A O 1
ATOM 783 N N . GLY A 1 94 ? 1.557 6.828 9.502 1.00 97.75 94 GLY A N 1
ATOM 784 C CA . GLY A 1 94 ? 1.010 7.996 8.812 1.00 97.75 94 GLY A CA 1
ATOM 785 C C . GLY A 1 94 ? -0.442 8.294 9.203 1.00 97.75 94 GLY A C 1
ATOM 786 O O . GLY A 1 94 ? -0.783 9.438 9.494 1.00 97.75 94 GLY A O 1
ATOM 787 N N . ILE A 1 95 ? -1.309 7.277 9.287 1.00 98.25 95 ILE A N 1
ATOM 788 C CA . ILE A 1 95 ? -2.701 7.469 9.734 1.00 98.25 95 ILE A CA 1
ATOM 789 C C . ILE A 1 95 ? -2.730 7.962 11.184 1.00 98.25 95 ILE A C 1
ATOM 791 O O . ILE A 1 95 ? -3.530 8.842 11.509 1.00 98.25 95 ILE A O 1
ATOM 795 N N . TYR A 1 96 ? -1.874 7.414 12.053 1.00 97.81 96 TYR A N 1
ATOM 796 C CA . TYR A 1 96 ? -1.771 7.837 13.446 1.00 97.81 96 TYR A CA 1
ATOM 797 C C . TYR A 1 96 ? -1.364 9.304 13.564 1.00 97.81 96 TYR A C 1
ATOM 799 O O . TYR A 1 96 ? -1.990 10.036 14.321 1.00 97.81 96 TYR A O 1
ATOM 807 N N . LEU A 1 97 ? -0.374 9.744 12.786 1.00 97.25 97 LEU A N 1
ATOM 808 C CA . LEU A 1 97 ? 0.108 11.125 12.789 1.00 97.25 97 LEU A CA 1
ATOM 809 C C . LEU A 1 97 ? -0.923 12.107 12.212 1.00 97.25 97 LEU A C 1
ATOM 811 O O . LEU A 1 97 ? -1.098 13.194 12.753 1.00 97.25 97 LEU A O 1
ATOM 815 N N . ILE A 1 98 ? -1.634 11.724 11.146 1.00 97.44 98 ILE A N 1
ATOM 816 C CA . ILE A 1 98 ? -2.597 12.597 10.455 1.00 97.44 98 ILE A CA 1
ATOM 817 C C . ILE A 1 98 ? -3.931 12.674 11.213 1.00 97.44 98 ILE A C 1
ATOM 819 O O . ILE A 1 98 ? -4.450 13.757 11.479 1.00 97.44 98 ILE A O 1
ATOM 823 N N . LYS A 1 99 ? -4.527 11.520 11.540 1.00 96.88 99 LYS A N 1
ATOM 824 C CA . LYS A 1 99 ? -5.844 11.402 12.189 1.00 96.88 99 LYS A CA 1
ATOM 825 C C . LYS A 1 99 ? -5.859 10.184 13.135 1.00 96.88 99 LYS A C 1
ATOM 827 O O . LYS A 1 99 ? -6.461 9.158 12.798 1.00 96.88 99 LYS A O 1
ATOM 832 N N . PRO A 1 100 ? -5.313 10.289 14.365 1.00 96.31 100 PRO A N 1
ATOM 833 C CA . PRO A 1 100 ? -5.133 9.150 15.275 1.00 96.31 100 PRO A CA 1
ATOM 834 C C . PRO A 1 100 ? -6.404 8.328 15.534 1.00 96.31 100 PRO A C 1
ATOM 836 O O . PRO A 1 100 ? -6.367 7.101 15.615 1.00 96.31 100 PRO A O 1
ATOM 839 N N . LYS A 1 101 ? -7.567 8.992 15.601 1.00 96.69 101 LYS A N 1
ATOM 840 C CA . LYS A 1 101 ? -8.879 8.355 15.824 1.00 96.69 101 LYS A CA 1
ATOM 841 C C . LYS A 1 101 ? -9.299 7.395 14.696 1.00 96.69 101 LYS A C 1
ATOM 843 O O . LYS A 1 101 ? -10.230 6.610 14.878 1.00 96.69 101 LYS A O 1
ATOM 848 N N . LEU A 1 102 ? -8.649 7.459 13.533 1.00 97.31 102 LEU A N 1
ATOM 849 C CA . LEU A 1 102 ? -8.976 6.665 12.350 1.00 97.31 102 LEU A CA 1
ATOM 850 C C . LEU A 1 102 ? -8.151 5.384 12.210 1.00 97.31 102 LEU A C 1
ATOM 852 O O . LEU A 1 102 ? -8.566 4.503 11.460 1.00 97.31 102 LEU A O 1
ATOM 856 N N . ILE A 1 103 ? -7.049 5.221 12.949 1.00 97.44 103 ILE A N 1
ATOM 857 C CA . ILE A 1 103 ? -6.132 4.081 12.771 1.00 97.44 103 ILE A CA 1
ATOM 858 C C . ILE A 1 103 ? -6.839 2.719 12.853 1.00 97.44 103 ILE A C 1
ATOM 860 O O . ILE A 1 103 ? -6.600 1.839 12.032 1.00 97.44 103 ILE A O 1
ATOM 864 N N . ASN A 1 104 ? -7.777 2.556 13.792 1.00 96.88 104 ASN A N 1
ATOM 865 C CA . ASN A 1 104 ? -8.525 1.307 13.975 1.00 96.88 104 ASN A CA 1
ATOM 866 C C . ASN A 1 104 ? -9.654 1.106 12.949 1.00 96.88 104 ASN A C 1
ATOM 868 O O . ASN A 1 104 ? -10.243 0.028 12.902 1.00 96.88 104 ASN A O 1
ATOM 872 N N . LYS A 1 105 ? -9.980 2.134 12.156 1.00 97.25 105 LYS A N 1
ATOM 873 C CA . LYS A 1 105 ? -10.991 2.072 11.091 1.00 97.25 105 LYS A CA 1
ATOM 874 C C . LYS A 1 105 ? -10.402 1.677 9.739 1.00 97.25 105 LYS A C 1
ATOM 876 O O . LYS A 1 105 ? -11.174 1.349 8.842 1.00 97.25 105 LYS A O 1
ATOM 881 N N . ALA A 1 106 ? -9.073 1.697 9.598 1.00 97.00 106 ALA A N 1
ATOM 882 C CA . ALA A 1 106 ? -8.394 1.303 8.373 1.00 97.00 106 ALA A CA 1
ATOM 883 C C . ALA A 1 106 ? -8.843 -0.096 7.915 1.00 97.00 106 ALA A C 1
ATOM 885 O O . ALA A 1 106 ? -9.062 -0.993 8.731 1.00 97.00 106 ALA A O 1
ATOM 886 N N . LYS A 1 107 ? -8.969 -0.292 6.600 1.00 97.06 107 LYS A N 1
ATOM 887 C CA . LYS A 1 107 ? -9.314 -1.587 5.998 1.00 97.06 107 LYS A CA 1
ATOM 888 C C . LYS A 1 107 ? -8.269 -1.929 4.951 1.00 97.06 107 LYS A C 1
ATOM 890 O O . LYS A 1 107 ? -8.278 -1.369 3.861 1.00 97.06 107 LYS A O 1
ATOM 895 N N . ILE A 1 108 ? -7.367 -2.838 5.291 1.00 97.12 108 ILE A N 1
ATOM 896 C CA . ILE A 1 108 ? -6.220 -3.197 4.457 1.00 97.12 108 ILE A CA 1
ATOM 897 C C . ILE A 1 108 ? -6.348 -4.666 4.065 1.00 97.12 108 ILE A C 1
ATOM 899 O O . ILE A 1 108 ? -6.686 -5.510 4.892 1.00 97.12 108 ILE A O 1
ATOM 903 N N . ILE A 1 109 ? -6.103 -4.977 2.800 1.00 96.12 109 ILE A N 1
ATOM 904 C CA . ILE A 1 109 ? -6.082 -6.334 2.262 1.00 96.12 109 ILE A CA 1
ATOM 905 C C . ILE A 1 109 ? -4.682 -6.604 1.732 1.00 96.12 109 ILE A C 1
ATOM 907 O O . ILE A 1 109 ? -4.176 -5.833 0.920 1.00 96.12 109 ILE A O 1
ATOM 911 N N . VAL A 1 110 ? -4.080 -7.705 2.171 1.00 94.81 110 VAL A N 1
ATOM 912 C CA . VAL A 1 110 ? -2.762 -8.153 1.708 1.00 94.81 110 VAL A CA 1
ATOM 913 C C . VAL A 1 110 ? -2.927 -9.510 1.026 1.00 94.81 110 VAL A C 1
ATOM 915 O O . VAL A 1 110 ? -3.129 -10.505 1.731 1.00 94.81 110 VAL A O 1
ATOM 918 N N . PRO A 1 111 ? -2.884 -9.581 -0.314 1.00 93.06 111 PRO A N 1
ATOM 919 C CA . PRO A 1 111 ? -2.797 -10.860 -1.005 1.00 93.06 111 PRO A CA 1
ATOM 920 C C . PRO A 1 111 ? -1.430 -11.500 -0.782 1.00 93.06 111 PRO A C 1
ATOM 922 O O . PRO A 1 111 ? -0.404 -10.829 -0.878 1.00 93.06 111 PRO A O 1
ATOM 925 N N . GLU A 1 112 ? -1.427 -12.798 -0.498 1.00 90.69 112 GLU A N 1
ATOM 926 C CA . GLU A 1 112 ? -0.223 -13.595 -0.296 1.00 90.69 112 GLU A CA 1
ATOM 927 C C . GLU A 1 112 ? -0.371 -14.957 -0.982 1.00 90.69 112 GLU A C 1
ATOM 929 O O . GLU A 1 112 ? -1.402 -15.615 -0.859 1.00 90.69 112 GLU A O 1
ATOM 934 N N . ILE A 1 113 ? 0.666 -15.379 -1.701 1.00 89.19 113 ILE A N 1
ATOM 935 C CA . ILE A 1 113 ? 0.700 -16.647 -2.446 1.00 89.19 113 ILE A CA 1
ATOM 936 C C . ILE A 1 113 ? 1.632 -17.675 -1.796 1.00 89.19 113 ILE A C 1
ATOM 938 O O . ILE A 1 113 ? 1.503 -18.874 -2.054 1.00 89.19 113 ILE A O 1
ATOM 942 N N . ASP A 1 114 ? 2.544 -17.237 -0.925 1.00 88.69 114 ASP A N 1
ATOM 943 C CA . ASP A 1 114 ? 3.380 -18.121 -0.121 1.00 88.69 114 ASP A CA 1
ATOM 944 C C . ASP A 1 114 ? 2.639 -18.530 1.160 1.00 88.69 114 ASP A C 1
ATOM 946 O O . ASP A 1 114 ? 2.284 -17.706 2.002 1.00 88.69 114 ASP A O 1
ATOM 950 N N . ALA A 1 115 ? 2.398 -19.833 1.321 1.00 89.38 115 ALA A N 1
ATOM 951 C CA . ALA A 1 115 ? 1.619 -20.352 2.442 1.00 89.38 115 ALA A CA 1
ATOM 952 C C . ALA A 1 115 ? 2.281 -20.089 3.806 1.00 89.38 115 ALA A C 1
ATOM 954 O O . ALA A 1 115 ? 1.581 -19.860 4.793 1.00 89.38 115 ALA A O 1
ATOM 955 N N . LYS A 1 116 ? 3.619 -20.111 3.883 1.00 88.62 116 LYS A N 1
ATOM 956 C CA . LYS A 1 116 ? 4.344 -19.858 5.135 1.00 88.62 116 LYS A CA 1
ATOM 957 C C . LYS A 1 116 ? 4.229 -18.388 5.513 1.00 88.62 116 LYS A C 1
ATOM 959 O O . LYS A 1 116 ? 3.840 -18.086 6.639 1.00 88.62 116 LYS A O 1
ATOM 964 N N . VAL A 1 117 ? 4.475 -17.493 4.557 1.00 87.25 117 VAL A N 1
ATOM 965 C CA . VAL A 1 117 ? 4.345 -16.043 4.763 1.00 87.25 117 VAL A CA 1
ATOM 966 C C . VAL A 1 117 ? 2.899 -15.671 5.101 1.00 87.25 117 VAL A C 1
ATOM 968 O O . VAL A 1 117 ? 2.659 -14.890 6.019 1.00 87.25 117 VAL A O 1
ATOM 971 N N . HIS A 1 118 ? 1.915 -16.297 4.451 1.00 90.25 118 HIS A N 1
ATOM 972 C CA . HIS A 1 118 ? 0.499 -16.090 4.756 1.00 90.25 118 HIS A CA 1
ATOM 973 C C . HIS A 1 118 ? 0.168 -16.432 6.215 1.00 90.25 118 HIS A C 1
ATOM 975 O O . HIS A 1 118 ? -0.486 -15.650 6.908 1.00 90.25 118 HIS A O 1
ATOM 981 N N . LEU A 1 119 ? 0.643 -17.580 6.710 1.00 88.88 119 LEU A N 1
ATOM 982 C CA . LEU A 1 119 ? 0.436 -17.991 8.101 1.00 88.88 119 LEU A CA 1
ATOM 983 C C . LEU A 1 119 ? 1.121 -17.046 9.096 1.00 88.88 119 LEU A C 1
ATOM 985 O O . LEU A 1 119 ? 0.558 -16.769 10.156 1.00 88.88 119 LEU A O 1
ATOM 989 N N . GLU A 1 120 ? 2.310 -16.536 8.771 1.00 88.06 120 GLU A N 1
ATOM 990 C CA . GLU A 1 120 ? 2.984 -15.517 9.582 1.00 88.06 120 GLU A CA 1
ATOM 991 C C . GLU A 1 120 ? 2.187 -14.210 9.617 1.00 88.06 120 GLU A C 1
ATOM 993 O O . GLU A 1 120 ? 1.960 -13.648 10.691 1.00 88.06 120 GLU A O 1
ATOM 998 N N . HIS A 1 121 ? 1.702 -13.745 8.466 1.00 89.75 121 HIS A N 1
ATOM 999 C CA . HIS A 1 121 ? 0.879 -12.545 8.371 1.00 89.75 121 HIS A CA 1
ATOM 1000 C C . HIS A 1 121 ? -0.435 -12.685 9.146 1.00 89.75 121 HIS A C 1
ATOM 1002 O O . HIS A 1 121 ? -0.795 -11.764 9.874 1.00 89.75 121 HIS A O 1
ATOM 1008 N N . LEU A 1 122 ? -1.123 -13.831 9.077 1.00 89.38 122 LEU A N 1
ATOM 1009 C CA . LEU A 1 122 ? -2.349 -14.069 9.854 1.00 89.38 122 LEU A CA 1
ATOM 1010 C C . LEU A 1 122 ? -2.124 -13.932 11.367 1.00 89.38 122 LEU A C 1
ATOM 1012 O O . LEU A 1 122 ? -2.947 -13.325 12.058 1.00 89.38 122 LEU A O 1
ATOM 1016 N N . LYS A 1 123 ? -1.008 -14.467 11.874 1.00 88.38 123 LYS A N 1
ATOM 1017 C CA . LYS A 1 123 ? -0.667 -14.422 13.304 1.00 88.38 123 LYS A CA 1
ATOM 1018 C C . LYS A 1 123 ? -0.261 -13.033 13.770 1.00 88.38 123 LYS A C 1
ATOM 1020 O O . LYS A 1 123 ? -0.507 -12.679 14.922 1.00 88.38 123 LYS A O 1
ATOM 1025 N N . ASN A 1 124 ? 0.375 -12.262 12.891 1.00 88.88 124 ASN A N 1
ATOM 1026 C CA . ASN A 1 124 ? 1.036 -11.029 13.282 1.00 88.88 124 ASN A CA 1
ATOM 1027 C C . ASN A 1 124 ? 0.227 -9.781 12.946 1.00 88.88 124 ASN A C 1
ATOM 1029 O O . ASN A 1 124 ? 0.183 -8.891 13.783 1.00 88.88 124 ASN A O 1
ATOM 1033 N N . PHE A 1 125 ? -0.416 -9.683 11.783 1.00 92.25 125 PHE A N 1
ATOM 1034 C CA . PHE A 1 125 ? -1.035 -8.437 11.312 1.00 92.25 125 PHE A CA 1
ATOM 1035 C C . PHE A 1 125 ? -2.292 -8.042 12.097 1.00 92.25 125 PHE A C 1
ATOM 1037 O O . PHE A 1 125 ? -3.042 -8.915 12.504 1.00 92.25 125 PHE A O 1
ATOM 1044 N N . PRO A 1 126 ? -2.563 -6.739 12.302 1.00 94.44 126 PRO A N 1
ATOM 1045 C CA . PRO A 1 126 ? -3.705 -6.275 13.089 1.00 94.44 126 PRO A CA 1
ATOM 1046 C C . PRO A 1 126 ? -5.047 -6.647 12.461 1.00 94.44 126 PRO A C 1
ATOM 1048 O O . PRO A 1 126 ? -5.143 -6.875 11.260 1.00 94.44 1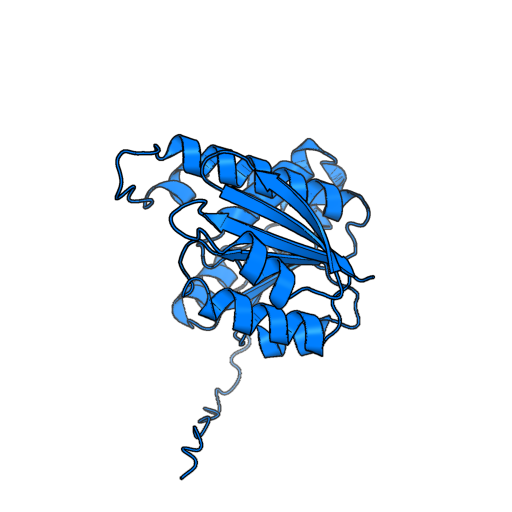26 PRO A O 1
ATOM 1051 N N . LYS A 1 127 ? -6.122 -6.559 13.252 1.00 91.94 127 LYS A N 1
ATOM 1052 C CA . LYS A 1 127 ? -7.500 -6.844 12.814 1.00 91.94 127 LYS A CA 1
ATOM 1053 C C . LYS A 1 127 ? -7.968 -6.015 11.606 1.00 91.94 127 LYS A C 1
ATOM 1055 O O . LYS A 1 127 ? -8.804 -6.482 10.837 1.00 91.94 127 LYS A O 1
ATOM 1060 N N . SER A 1 128 ? -7.438 -4.804 11.420 1.00 91.06 128 SER A N 1
ATOM 1061 C CA . SER A 1 128 ? -7.699 -3.968 10.234 1.00 91.06 128 SER A CA 1
ATOM 1062 C C . SER A 1 128 ? -7.113 -4.532 8.940 1.00 91.06 128 SER A C 1
ATOM 1064 O O . SER A 1 128 ? -7.468 -4.071 7.858 1.00 91.06 128 SER A O 1
ATOM 1066 N N . CYS A 1 129 ? -6.183 -5.480 9.041 1.00 94.50 129 CYS A N 1
ATOM 1067 C CA . CYS A 1 129 ? -5.465 -6.071 7.930 1.00 94.50 129 CYS A CA 1
ATOM 1068 C C . CYS A 1 129 ? -5.943 -7.509 7.703 1.00 94.50 129 CYS A C 1
ATOM 1070 O O . CYS A 1 129 ? -5.772 -8.395 8.537 1.00 94.50 129 CYS A O 1
ATOM 1072 N N . SER A 1 130 ? -6.552 -7.746 6.549 1.00 92.25 130 SER A N 1
ATOM 1073 C CA . SER A 1 130 ? -6.946 -9.073 6.094 1.00 92.25 130 SER A CA 1
ATOM 1074 C C . SER A 1 130 ? -5.885 -9.617 5.147 1.00 92.25 130 SER A C 1
ATOM 1076 O O . SER A 1 130 ? -5.841 -9.231 3.980 1.00 92.25 130 SER A O 1
ATOM 1078 N N . CYS A 1 131 ? -5.043 -10.529 5.635 1.00 92.44 131 CYS A N 1
ATOM 1079 C CA . CYS A 1 131 ? -4.199 -11.324 4.749 1.00 92.44 131 CYS A CA 1
ATOM 1080 C C . CYS A 1 131 ? -5.046 -12.427 4.099 1.00 92.44 131 CYS A C 1
ATOM 1082 O O . CYS A 1 131 ? -5.757 -13.155 4.799 1.00 92.44 131 CYS A O 1
ATOM 1084 N N . VAL A 1 132 ? -4.999 -12.532 2.772 1.00 92.75 132 VAL A N 1
ATOM 1085 C CA . VAL A 1 132 ? -5.781 -13.491 1.978 1.00 92.75 132 VAL A CA 1
ATOM 1086 C C . VAL A 1 132 ? -4.839 -14.373 1.162 1.00 92.75 132 VAL A C 1
ATOM 1088 O O . VAL A 1 132 ? -3.891 -13.865 0.570 1.00 92.75 132 VAL A O 1
ATOM 1091 N N . TYR A 1 133 ? -5.073 -15.689 1.173 1.00 93.00 133 TYR A N 1
ATOM 1092 C CA . TYR A 1 133 ? -4.232 -16.657 0.466 1.00 93.00 133 TYR A CA 1
ATOM 1093 C C . TYR A 1 133 ? -4.690 -16.818 -0.988 1.00 93.00 133 TYR A C 1
ATOM 1095 O O . TYR A 1 133 ? -5.468 -17.715 -1.309 1.00 93.00 133 TYR A O 1
ATOM 1103 N N . GLU A 1 134 ? -4.295 -15.885 -1.849 1.00 92.44 134 GLU A N 1
ATOM 1104 C CA . GLU A 1 134 ? -4.730 -15.819 -3.246 1.00 92.44 134 GLU A CA 1
ATOM 1105 C C . GLU A 1 134 ? -3.799 -14.934 -4.093 1.00 92.44 134 GLU A C 1
ATOM 1107 O O . GLU A 1 134 ? -3.080 -14.075 -3.581 1.00 92.44 134 GLU A O 1
ATOM 1112 N N . ASP A 1 135 ? -3.820 -15.143 -5.414 1.00 90.00 135 ASP A N 1
ATOM 1113 C CA . ASP A 1 135 ? -3.100 -14.293 -6.369 1.00 90.00 135 ASP A CA 1
ATOM 1114 C C . ASP A 1 135 ? -3.719 -12.888 -6.443 1.00 90.00 135 ASP A C 1
ATOM 1116 O O . ASP A 1 135 ? -4.937 -12.705 -6.360 1.00 90.00 135 ASP A O 1
ATOM 1120 N N . ILE A 1 136 ? -2.862 -11.897 -6.694 1.00 90.62 136 ILE A N 1
ATOM 1121 C CA . ILE A 1 136 ? -3.207 -10.476 -6.831 1.00 90.62 136 ILE A CA 1
ATOM 1122 C C . ILE A 1 136 ? -4.395 -10.252 -7.783 1.00 90.62 136 ILE A C 1
ATOM 1124 O O . ILE A 1 136 ? -5.269 -9.435 -7.495 1.00 90.62 136 ILE A O 1
ATOM 1128 N N . HIS A 1 137 ? -4.460 -10.972 -8.905 1.00 91.88 137 HIS A N 1
ATOM 1129 C CA . HIS A 1 137 ? -5.554 -10.869 -9.872 1.00 91.88 137 HIS A CA 1
ATOM 1130 C C . HIS A 1 137 ? -6.903 -11.282 -9.269 1.00 91.88 137 HIS A C 1
ATOM 1132 O O . HIS A 1 137 ? -7.916 -10.630 -9.519 1.00 91.88 137 HIS A O 1
ATOM 1138 N N . VAL A 1 138 ? -6.924 -12.337 -8.447 1.00 94.38 138 VAL A N 1
ATOM 1139 C CA . VAL A 1 138 ? -8.141 -12.815 -7.775 1.00 94.38 138 VAL A CA 1
ATOM 1140 C C . VAL A 1 138 ? -8.620 -11.783 -6.758 1.00 94.38 138 VAL A C 1
ATOM 1142 O O . VAL A 1 138 ? -9.805 -11.444 -6.751 1.00 94.38 138 VAL A O 1
ATOM 1145 N N . THR A 1 139 ? -7.703 -11.222 -5.969 1.00 94.88 139 THR A N 1
ATOM 1146 C CA . THR A 1 139 ? -8.019 -10.168 -4.998 1.00 94.88 139 THR A CA 1
ATOM 1147 C C . THR A 1 139 ? -8.559 -8.922 -5.684 1.00 94.88 139 THR A C 1
ATOM 1149 O O . THR A 1 139 ? -9.625 -8.430 -5.316 1.00 94.88 139 THR A O 1
ATOM 1152 N N . ILE A 1 140 ? -7.888 -8.425 -6.726 1.00 95.12 140 ILE A N 1
ATOM 1153 C CA . ILE A 1 140 ? -8.356 -7.243 -7.458 1.00 95.12 140 ILE A CA 1
ATOM 1154 C C . ILE A 1 140 ? -9.745 -7.506 -8.056 1.00 95.12 140 ILE A C 1
ATOM 1156 O O . ILE A 1 140 ? -10.662 -6.722 -7.814 1.00 95.12 140 ILE A O 1
ATOM 1160 N N . ARG A 1 141 ? -9.962 -8.652 -8.712 1.00 95.56 141 ARG A N 1
ATOM 1161 C CA . ARG A 1 141 ? -11.281 -9.056 -9.233 1.00 95.56 141 ARG A CA 1
ATOM 1162 C C . ARG A 1 141 ? -12.372 -9.110 -8.160 1.00 95.56 141 ARG A C 1
ATOM 1164 O O . ARG A 1 141 ? -13.532 -8.836 -8.443 1.00 95.56 141 ARG A O 1
ATOM 1171 N N . LYS A 1 142 ? -12.041 -9.487 -6.928 1.00 96.00 142 LYS A N 1
ATOM 1172 C CA . LYS A 1 142 ? -13.015 -9.580 -5.832 1.00 96.00 142 LYS A CA 1
ATOM 1173 C C . LYS A 1 142 ? -13.404 -8.211 -5.276 1.00 96.00 142 LYS A C 1
ATOM 1175 O O . LYS A 1 142 ? -14.550 -8.011 -4.875 1.00 96.00 142 LYS A O 1
ATOM 1180 N N . TYR A 1 143 ? -12.455 -7.279 -5.232 1.00 95.69 143 TYR A N 1
ATOM 1181 C CA . TYR A 1 143 ? -12.623 -6.017 -4.514 1.00 95.69 143 TYR A CA 1
ATOM 1182 C C . TYR A 1 143 ? -12.771 -4.785 -5.414 1.00 95.69 143 TYR A C 1
ATOM 1184 O O . TYR A 1 143 ? -13.213 -3.761 -4.902 1.00 95.69 143 TYR A O 1
ATOM 1192 N N . HIS A 1 144 ? -12.491 -4.849 -6.723 1.00 95.19 144 HIS A N 1
ATOM 1193 C CA . HIS A 1 144 ? -12.482 -3.661 -7.598 1.00 95.19 144 HIS A CA 1
ATOM 1194 C C . HIS A 1 144 ? -13.803 -2.870 -7.605 1.00 95.19 144 HIS A C 1
ATOM 1196 O O . HIS A 1 144 ? -13.778 -1.643 -7.605 1.00 95.19 144 HIS A O 1
ATOM 1202 N N . ARG A 1 145 ? -14.959 -3.545 -7.511 1.00 94.75 145 ARG A N 1
ATOM 1203 C CA . ARG A 1 145 ? -16.286 -2.894 -7.452 1.00 94.75 145 ARG A CA 1
ATOM 1204 C C . ARG A 1 145 ? -16.520 -2.064 -6.187 1.00 94.75 145 ARG A C 1
ATOM 1206 O O . ARG A 1 145 ? -17.454 -1.279 -6.141 1.00 94.75 145 ARG A O 1
ATOM 1213 N N . GLN A 1 146 ? -15.684 -2.231 -5.164 1.00 95.25 146 GLN A N 1
ATOM 1214 C CA . GLN A 1 146 ? -15.751 -1.475 -3.910 1.00 95.25 146 GLN A CA 1
ATOM 1215 C C . GLN A 1 146 ? -14.870 -0.219 -3.946 1.00 95.25 146 GLN A C 1
ATOM 1217 O O . GLN A 1 146 ? -14.580 0.351 -2.896 1.00 95.25 146 GLN A O 1
ATOM 1222 N N . ASN A 1 147 ? -14.406 0.169 -5.138 1.00 95.00 147 ASN A N 1
ATOM 1223 C CA . ASN A 1 147 ? -13.536 1.314 -5.371 1.00 95.00 147 ASN A CA 1
ATOM 1224 C C . ASN A 1 147 ? -12.306 1.363 -4.432 1.00 95.00 147 ASN A C 1
ATOM 1226 O O . ASN A 1 147 ? -12.103 2.352 -3.712 1.00 95.00 147 ASN A O 1
ATOM 1230 N N . PRO A 1 148 ? -11.496 0.287 -4.375 1.00 96.69 148 PRO A N 1
ATOM 1231 C CA . PRO A 1 148 ? -10.347 0.248 -3.491 1.00 96.69 148 PRO A CA 1
ATOM 1232 C C . PRO A 1 148 ? -9.262 1.214 -3.972 1.00 96.69 148 PRO A C 1
ATOM 1234 O O . PRO A 1 148 ? -9.147 1.503 -5.163 1.00 96.69 148 PRO A O 1
ATOM 1237 N N . ILE A 1 149 ? -8.427 1.646 -3.035 1.00 96.88 149 ILE A N 1
ATOM 1238 C CA . ILE A 1 149 ? -7.103 2.182 -3.340 1.00 96.88 149 ILE A CA 1
ATOM 1239 C C . ILE A 1 149 ? -6.189 0.974 -3.535 1.00 96.88 149 ILE A C 1
ATOM 1241 O O . ILE A 1 149 ? -6.204 0.048 -2.718 1.00 96.88 149 ILE A O 1
ATOM 1245 N N . VAL A 1 150 ? -5.387 0.953 -4.594 1.00 96.12 150 VAL A N 1
ATOM 1246 C CA . VAL A 1 150 ? -4.372 -0.093 -4.778 1.00 96.12 150 VAL A CA 1
ATOM 1247 C C . VAL A 1 150 ? -2.990 0.523 -4.623 1.00 96.12 150 VAL A C 1
ATOM 1249 O O . VAL A 1 150 ? -2.663 1.481 -5.314 1.00 96.12 150 VAL A O 1
ATOM 1252 N N . TYR A 1 151 ? -2.171 -0.034 -3.735 1.00 94.88 151 TYR A N 1
ATOM 1253 C CA . TYR A 1 151 ? -0.769 0.345 -3.584 1.00 94.88 151 TYR A CA 1
ATOM 1254 C C . TYR A 1 151 ? 0.133 -0.802 -4.023 1.00 94.88 151 TYR A C 1
ATOM 1256 O O . TYR A 1 151 ? -0.023 -1.919 -3.533 1.00 94.88 151 TYR A O 1
ATOM 1264 N N . ALA A 1 152 ? 1.101 -0.532 -4.897 1.00 90.31 152 ALA A N 1
ATOM 1265 C CA . ALA A 1 152 ? 2.084 -1.517 -5.331 1.00 90.31 152 ALA A CA 1
ATOM 1266 C C . ALA A 1 152 ? 3.522 -1.025 -5.172 1.00 90.31 152 ALA A C 1
ATOM 1268 O O . ALA A 1 152 ? 3.914 0.011 -5.709 1.00 90.31 152 ALA A O 1
ATOM 1269 N N . ASN A 1 153 ? 4.334 -1.820 -4.476 1.00 84.88 153 ASN A N 1
ATOM 1270 C CA . ASN A 1 153 ? 5.747 -1.536 -4.272 1.00 84.88 153 ASN A CA 1
ATOM 1271 C C . ASN A 1 153 ? 6.635 -2.466 -5.108 1.00 84.88 153 ASN A C 1
ATOM 1273 O O . ASN A 1 153 ? 6.795 -3.651 -4.806 1.00 84.88 153 ASN A O 1
ATOM 1277 N N . PHE A 1 154 ? 7.282 -1.920 -6.132 1.00 76.06 154 PHE A N 1
ATOM 1278 C CA . PHE A 1 154 ? 8.206 -2.645 -6.996 1.00 76.06 154 PHE A CA 1
ATOM 1279 C C . PHE A 1 154 ? 9.656 -2.432 -6.545 1.00 76.06 154 PHE A C 1
ATOM 1281 O O . PHE A 1 154 ? 10.441 -1.737 -7.186 1.00 76.06 154 PHE A O 1
ATOM 1288 N N . CYS A 1 155 ? 10.033 -3.087 -5.442 1.00 61.88 155 CYS A N 1
ATOM 1289 C CA . CYS A 1 155 ? 11.439 -3.194 -5.022 1.00 61.88 155 CYS A CA 1
ATOM 1290 C C . CYS A 1 155 ? 12.171 -4.395 -5.648 1.00 61.88 155 CYS A C 1
ATOM 1292 O O . CYS A 1 155 ? 13.400 -4.412 -5.683 1.00 61.88 155 CYS A O 1
ATOM 1294 N N . LYS A 1 156 ? 11.432 -5.442 -6.053 1.00 50.97 156 LYS A N 1
ATOM 1295 C CA . LYS A 1 156 ? 11.996 -6.758 -6.427 1.00 50.97 156 LYS A CA 1
ATOM 1296 C C . LYS A 1 156 ? 11.263 -7.520 -7.539 1.00 50.97 156 LYS A C 1
ATOM 1298 O O . LYS A 1 156 ? 11.773 -8.545 -7.977 1.00 50.97 156 LYS A O 1
ATOM 1303 N N . ILE A 1 157 ? 10.095 -7.071 -8.001 1.00 48.31 157 ILE A N 1
ATOM 1304 C CA . ILE A 1 157 ? 9.281 -7.859 -8.939 1.00 48.31 157 ILE A CA 1
ATOM 1305 C C . ILE A 1 157 ? 9.609 -7.455 -10.379 1.00 48.31 157 ILE A C 1
ATOM 1307 O O . ILE A 1 157 ? 9.093 -6.464 -10.882 1.00 48.31 157 ILE A O 1
ATOM 1311 N N . GLU A 1 158 ? 10.500 -8.228 -11.006 1.00 60.34 158 GLU A N 1
ATOM 1312 C CA . GLU A 1 158 ? 10.722 -8.385 -12.458 1.00 60.34 158 GLU A CA 1
ATOM 1313 C C . GLU A 1 158 ? 10.841 -7.115 -13.341 1.00 60.34 158 GLU A C 1
ATOM 1315 O O . GLU A 1 158 ? 10.717 -7.196 -14.570 1.00 60.34 158 GLU A O 1
ATOM 1320 N N . GLY A 1 159 ? 11.056 -5.937 -12.748 1.00 68.94 159 GLY A N 1
ATOM 1321 C CA . GLY A 1 159 ? 11.147 -4.655 -13.449 1.00 68.94 159 GLY A CA 1
ATOM 1322 C C . GLY A 1 159 ? 9.957 -4.423 -14.388 1.00 68.94 159 GLY A C 1
ATOM 1323 O O . GLY A 1 159 ? 8.799 -4.369 -13.974 1.00 68.94 159 GLY A O 1
ATOM 1324 N N . ALA A 1 160 ? 10.232 -4.337 -15.689 1.00 76.25 160 ALA A N 1
ATOM 1325 C CA . ALA A 1 160 ? 9.226 -4.077 -16.717 1.00 76.25 160 ALA A CA 1
ATOM 1326 C C . ALA A 1 160 ? 8.147 -5.172 -16.849 1.00 76.25 160 ALA A C 1
ATOM 1328 O O . ALA A 1 160 ? 7.054 -4.888 -17.342 1.00 76.25 160 ALA A O 1
ATOM 1329 N N . LYS A 1 161 ? 8.420 -6.431 -16.470 1.00 80.81 161 LYS A N 1
ATOM 1330 C CA . LYS A 1 161 ? 7.399 -7.498 -16.512 1.00 80.81 161 LYS A CA 1
ATOM 1331 C C . LYS A 1 161 ? 6.350 -7.300 -15.417 1.00 80.81 161 LYS A C 1
ATOM 1333 O O . LYS A 1 161 ? 5.160 -7.378 -15.715 1.00 80.81 161 LYS A O 1
ATOM 1338 N N . GLY A 1 162 ? 6.785 -6.944 -14.206 1.00 80.75 162 GLY A N 1
ATOM 1339 C CA . GLY A 1 162 ? 5.899 -6.604 -13.091 1.00 80.75 162 GLY A CA 1
ATOM 1340 C C . GLY A 1 162 ? 4.976 -5.435 -13.433 1.00 80.75 162 GLY A C 1
ATOM 1341 O O . GLY A 1 162 ? 3.762 -5.554 -13.281 1.00 80.75 162 GLY A O 1
ATOM 1342 N N . ILE A 1 163 ? 5.535 -4.360 -14.008 1.00 84.00 163 ILE A N 1
ATOM 1343 C CA . ILE A 1 163 ? 4.777 -3.185 -14.479 1.00 84.00 163 ILE A CA 1
ATOM 1344 C C . ILE A 1 163 ? 3.723 -3.570 -15.520 1.00 84.00 163 ILE A C 1
ATOM 1346 O O . ILE A 1 163 ? 2.577 -3.144 -15.421 1.00 84.00 163 ILE A O 1
ATOM 1350 N N . ARG A 1 164 ? 4.089 -4.389 -16.514 1.00 87.19 164 ARG A N 1
ATOM 1351 C CA . ARG A 1 164 ? 3.149 -4.839 -17.553 1.00 87.19 164 ARG A CA 1
ATOM 1352 C C . ARG A 1 164 ? 2.026 -5.692 -16.978 1.00 87.19 164 ARG A C 1
ATOM 1354 O O . ARG A 1 164 ? 0.863 -5.470 -17.306 1.00 87.19 164 ARG A O 1
ATOM 1361 N N . LYS A 1 165 ? 2.364 -6.655 -16.114 1.00 88.00 165 LYS A N 1
ATOM 1362 C CA . LYS A 1 165 ? 1.377 -7.547 -15.496 1.00 88.00 165 LYS A CA 1
ATOM 1363 C C . LYS A 1 165 ? 0.410 -6.751 -14.625 1.00 88.00 165 LYS A C 1
ATOM 1365 O O . LYS A 1 165 ? -0.793 -6.887 -14.808 1.00 88.00 165 LYS A O 1
ATOM 1370 N N . ILE A 1 166 ? 0.913 -5.895 -13.732 1.00 88.31 166 ILE A N 1
ATOM 1371 C CA . ILE A 1 166 ? 0.035 -5.094 -12.875 1.00 88.31 166 ILE A CA 1
ATOM 1372 C C . ILE A 1 166 ? -0.764 -4.083 -13.697 1.00 88.31 166 ILE A C 1
ATOM 1374 O O . ILE A 1 166 ? -1.953 -3.945 -13.463 1.00 88.31 166 ILE A O 1
ATOM 1378 N N . GLY A 1 167 ? -0.158 -3.450 -14.708 1.00 89.94 167 GLY A N 1
ATOM 1379 C CA . GLY A 1 167 ? -0.843 -2.506 -15.588 1.00 89.94 167 GLY A CA 1
ATOM 1380 C C . GLY A 1 167 ? -2.032 -3.136 -16.297 1.00 89.94 167 GLY A C 1
ATOM 1381 O O . GLY A 1 167 ? -3.121 -2.574 -16.274 1.00 89.94 167 GLY A O 1
ATOM 1382 N N . ARG A 1 168 ? -1.866 -4.352 -16.830 1.00 91.31 168 ARG A N 1
ATOM 1383 C CA . ARG A 1 168 ? -2.981 -5.121 -17.393 1.00 91.31 168 ARG A CA 1
ATOM 1384 C C . ARG A 1 168 ? -4.086 -5.352 -16.363 1.00 91.31 168 ARG A C 1
ATOM 1386 O O . ARG A 1 168 ? -5.224 -5.004 -16.629 1.00 91.31 168 ARG A O 1
ATOM 1393 N N . ILE A 1 169 ? -3.750 -5.865 -15.179 1.00 92.38 169 ILE A N 1
ATOM 1394 C CA . ILE A 1 169 ? -4.747 -6.162 -14.137 1.00 92.38 169 ILE A CA 1
ATOM 1395 C C . ILE A 1 169 ? -5.500 -4.889 -13.710 1.00 92.38 169 ILE A C 1
ATOM 1397 O O . ILE A 1 169 ? -6.721 -4.892 -13.593 1.00 92.38 169 ILE A O 1
ATOM 1401 N N . ILE A 1 170 ? -4.780 -3.790 -13.492 1.00 93.25 170 ILE A N 1
ATOM 1402 C CA . ILE A 1 170 ? -5.346 -2.501 -13.081 1.00 93.25 170 ILE A CA 1
ATOM 1403 C C . ILE A 1 170 ? -6.289 -1.939 -14.155 1.00 93.25 170 ILE A C 1
ATOM 1405 O O . ILE A 1 170 ? -7.387 -1.494 -13.815 1.00 93.25 170 ILE A O 1
ATOM 1409 N N . ASN A 1 171 ? -5.903 -2.021 -15.434 1.00 91.06 171 ASN A N 1
ATOM 1410 C CA . ASN A 1 171 ? -6.737 -1.593 -16.559 1.00 91.06 171 ASN A CA 1
ATOM 1411 C C . ASN A 1 171 ? -7.976 -2.482 -16.738 1.00 91.06 171 ASN A C 1
ATOM 1413 O O . ASN A 1 171 ? -9.077 -1.947 -16.858 1.00 91.06 171 ASN A O 1
ATOM 1417 N N . ASP A 1 172 ? -7.810 -3.809 -16.714 1.00 92.38 172 ASP A N 1
ATOM 1418 C CA . ASP A 1 172 ? -8.882 -4.790 -16.947 1.00 92.38 172 ASP A CA 1
ATOM 1419 C C . ASP A 1 172 ? -10.027 -4.623 -15.931 1.00 92.38 172 ASP A C 1
ATOM 1421 O O . ASP A 1 172 ? -11.201 -4.748 -16.278 1.00 92.38 172 ASP A O 1
ATOM 1425 N N . TYR A 1 173 ? -9.699 -4.288 -14.677 1.00 94.38 173 TYR A N 1
ATOM 1426 C CA . TYR A 1 173 ? -10.689 -4.074 -13.611 1.00 94.38 173 TYR A CA 1
ATOM 1427 C C . TYR A 1 173 ? -11.035 -2.615 -13.345 1.00 94.38 173 TYR A C 1
ATOM 1429 O O . TYR A 1 173 ? -11.934 -2.335 -12.544 1.00 94.38 173 TYR A O 1
ATOM 1437 N N . GLY A 1 174 ? -10.351 -1.693 -14.015 1.00 92.56 174 GLY A N 1
ATOM 1438 C CA . GLY A 1 174 ? -10.726 -0.297 -14.023 1.00 92.56 174 GLY A CA 1
ATOM 1439 C C . GLY A 1 174 ? -10.559 0.437 -12.698 1.00 92.56 174 GLY A C 1
ATOM 1440 O O . GLY A 1 174 ? -11.425 1.237 -12.344 1.00 92.56 174 GLY A O 1
ATOM 1441 N N . ILE A 1 175 ? -9.478 0.157 -11.970 1.00 95.00 175 ILE A N 1
ATOM 1442 C CA . ILE A 1 175 ? -9.204 0.752 -10.653 1.00 95.00 175 ILE A CA 1
ATOM 1443 C C . ILE A 1 175 ? -9.119 2.274 -10.760 1.00 95.00 175 ILE A C 1
ATOM 1445 O O . ILE A 1 175 ? -8.439 2.783 -11.642 1.00 95.00 175 ILE A O 1
ATOM 1449 N N . GLN A 1 176 ? -9.791 3.004 -9.872 1.00 93.31 176 GLN A N 1
ATOM 1450 C CA . GLN A 1 176 ? -9.818 4.468 -9.935 1.00 93.31 176 GLN A CA 1
ATOM 1451 C C . GLN A 1 176 ? -8.527 5.092 -9.410 1.00 93.31 176 GLN A C 1
ATOM 1453 O O . GLN A 1 176 ? -7.916 5.891 -10.115 1.00 93.31 176 GLN A O 1
ATOM 1458 N N . ASP A 1 177 ? -8.094 4.669 -8.218 1.00 93.31 177 ASP A N 1
ATOM 1459 C CA . ASP A 1 177 ? -6.910 5.200 -7.545 1.00 93.31 177 ASP A CA 1
ATOM 1460 C C . ASP A 1 177 ? -5.852 4.108 -7.378 1.00 93.31 177 ASP A C 1
ATOM 1462 O O . ASP A 1 177 ? -6.036 3.117 -6.660 1.00 93.31 177 ASP A O 1
ATOM 1466 N N . PHE A 1 178 ? -4.723 4.300 -8.054 1.00 93.62 178 PHE A N 1
ATOM 1467 C CA . PHE A 1 178 ? -3.598 3.379 -8.033 1.00 93.62 178 PHE A CA 1
ATOM 1468 C C . PHE A 1 178 ? -2.306 4.129 -7.721 1.00 93.62 178 PHE A C 1
ATOM 1470 O O . PHE A 1 178 ? -1.972 5.131 -8.347 1.00 93.62 178 PHE A O 1
ATOM 1477 N N . ILE A 1 179 ? -1.562 3.631 -6.744 1.00 93.38 179 ILE A N 1
ATOM 1478 C CA . ILE A 1 179 ? -0.296 4.199 -6.302 1.00 93.38 179 ILE A CA 1
ATOM 1479 C C . ILE A 1 179 ? 0.773 3.154 -6.560 1.00 93.38 179 ILE A C 1
ATOM 1481 O O . ILE A 1 179 ? 0.650 2.000 -6.142 1.00 93.38 179 ILE A O 1
ATOM 1485 N N . VAL A 1 180 ? 1.843 3.553 -7.233 1.00 90.19 180 VAL A N 1
ATOM 1486 C CA . VAL A 1 180 ? 2.929 2.633 -7.550 1.00 90.19 180 VAL A CA 1
ATOM 1487 C C . VAL A 1 180 ? 4.283 3.265 -7.305 1.00 90.19 180 VAL A C 1
ATOM 1489 O O . VAL A 1 180 ? 4.558 4.374 -7.759 1.00 90.19 180 VAL A O 1
ATOM 1492 N N . SER A 1 181 ? 5.139 2.544 -6.589 1.00 88.19 181 SER A N 1
ATOM 1493 C CA . SER A 1 181 ? 6.483 2.994 -6.234 1.00 88.19 181 SER A CA 1
ATOM 1494 C C . SER A 1 181 ? 7.541 2.069 -6.824 1.00 88.19 181 SER A C 1
ATOM 1496 O O . SER A 1 181 ? 7.412 0.845 -6.765 1.00 88.19 181 SER A O 1
ATOM 1498 N N . PHE A 1 182 ? 8.612 2.657 -7.349 1.00 83.12 182 PHE A N 1
ATOM 1499 C CA . PHE A 1 182 ? 9.744 1.966 -7.962 1.00 83.12 182 PHE A CA 1
ATOM 1500 C C . PHE A 1 182 ? 11.040 2.423 -7.335 1.00 83.12 182 PHE A C 1
ATOM 1502 O O . PHE A 1 182 ? 11.209 3.613 -7.085 1.00 83.12 182 PHE A O 1
ATOM 1509 N N . LEU A 1 183 ? 11.982 1.499 -7.158 1.00 78.56 183 LEU A N 1
ATOM 1510 C CA . LEU A 1 183 ? 13.362 1.890 -6.901 1.00 78.56 183 LEU A CA 1
ATOM 1511 C C . LEU A 1 183 ? 13.891 2.632 -8.144 1.00 78.56 183 LEU A C 1
ATOM 1513 O O . LEU A 1 183 ? 13.835 2.095 -9.247 1.00 78.56 183 LEU A O 1
ATOM 1517 N N . ASN A 1 184 ? 14.434 3.835 -7.969 1.00 68.06 184 ASN A N 1
ATOM 1518 C CA . ASN A 1 184 ? 14.920 4.747 -9.015 1.00 68.06 184 ASN A CA 1
ATOM 1519 C C . ASN A 1 184 ? 16.138 4.202 -9.798 1.00 68.06 184 ASN A C 1
ATOM 1521 O O . ASN A 1 184 ? 16.688 4.853 -10.681 1.00 68.06 184 ASN A O 1
ATOM 1525 N N . ARG A 1 185 ? 16.592 2.978 -9.498 1.00 59.25 185 ARG A N 1
ATOM 1526 C CA . ARG A 1 185 ? 17.718 2.348 -10.190 1.00 59.25 185 ARG A CA 1
ATOM 1527 C C . ARG A 1 185 ? 17.298 1.766 -11.536 1.00 59.25 185 ARG A C 1
ATOM 1529 O O . ARG A 1 185 ? 16.530 0.810 -11.595 1.00 59.25 185 ARG A O 1
ATOM 1536 N N . GLY A 1 186 ? 17.941 2.248 -12.597 1.00 53.62 186 GLY A N 1
ATOM 1537 C CA . GLY A 1 186 ? 18.201 1.437 -13.790 1.00 53.62 186 GLY A CA 1
ATOM 1538 C C . GLY A 1 186 ? 17.007 1.188 -14.707 1.00 53.62 186 GLY A C 1
ATOM 1539 O O . GLY A 1 186 ? 17.031 0.236 -15.482 1.00 53.62 186 GLY A O 1
ATOM 1540 N N . MET A 1 187 ? 15.984 2.041 -14.674 1.00 63.44 187 MET A N 1
ATOM 1541 C CA . MET A 1 187 ? 14.941 2.034 -15.698 1.00 63.44 187 MET A CA 1
ATOM 1542 C C . MET A 1 187 ? 14.930 3.381 -16.432 1.00 63.44 187 MET A C 1
ATOM 1544 O O . MET A 1 187 ? 14.038 4.191 -16.182 1.00 63.44 187 MET A O 1
ATOM 1548 N N . PRO A 1 188 ? 15.868 3.622 -17.377 1.00 62.75 188 PRO A N 1
ATOM 1549 C CA . PRO A 1 188 ? 15.847 4.807 -18.252 1.00 62.75 188 PRO A CA 1
ATOM 1550 C C . PRO A 1 188 ? 14.495 4.991 -18.956 1.00 62.75 188 PRO A C 1
ATOM 1552 O O . PRO A 1 188 ? 14.103 6.087 -19.336 1.00 62.75 188 PRO A O 1
ATOM 1555 N N . THR A 1 189 ? 13.748 3.895 -19.088 1.00 77.62 189 THR A N 1
ATOM 1556 C CA . THR A 1 189 ? 12.433 3.822 -19.713 1.00 77.62 189 THR A CA 1
ATOM 1557 C C . THR A 1 189 ? 11.278 3.739 -18.713 1.00 77.62 189 THR A C 1
ATOM 1559 O O . THR A 1 189 ? 10.161 3.458 -19.138 1.00 77.62 189 THR A O 1
ATOM 1562 N N . LEU A 1 190 ? 11.479 3.980 -17.407 1.00 81.56 190 LEU A N 1
ATOM 1563 C CA . LEU A 1 190 ? 10.416 3.868 -16.394 1.00 81.56 190 LEU A CA 1
ATOM 1564 C C . LEU A 1 190 ? 9.219 4.749 -16.740 1.00 81.56 190 LEU A C 1
ATOM 1566 O O . LEU A 1 190 ? 8.093 4.262 -16.790 1.00 81.56 190 LEU A O 1
ATOM 1570 N N . ASN A 1 191 ? 9.471 6.023 -17.047 1.00 83.62 191 ASN A N 1
ATOM 1571 C CA . ASN A 1 191 ? 8.423 6.958 -17.447 1.00 83.62 191 ASN A CA 1
ATOM 1572 C C . ASN A 1 191 ? 7.671 6.454 -18.687 1.00 83.62 191 ASN A C 1
ATOM 1574 O O . ASN A 1 191 ? 6.444 6.502 -18.710 1.00 83.62 191 ASN A O 1
ATOM 1578 N N . ASN A 1 192 ? 8.386 5.899 -19.672 1.00 86.56 192 ASN A N 1
ATOM 1579 C CA . ASN A 1 192 ? 7.791 5.352 -20.894 1.00 86.56 192 ASN A CA 1
ATOM 1580 C C . ASN A 1 192 ? 6.978 4.081 -20.620 1.00 86.56 192 ASN A C 1
ATOM 1582 O O . ASN A 1 192 ? 5.895 3.908 -21.169 1.00 86.56 192 ASN A O 1
ATOM 1586 N N . LEU A 1 193 ? 7.459 3.196 -19.745 1.00 87.12 193 LEU A N 1
ATOM 1587 C CA . LEU A 1 193 ? 6.742 1.991 -19.334 1.00 87.12 193 LEU A CA 1
ATOM 1588 C C . LEU A 1 193 ? 5.476 2.343 -18.563 1.00 87.12 193 LEU A C 1
ATOM 1590 O O . LEU A 1 193 ? 4.424 1.764 -18.825 1.00 87.12 193 LEU A O 1
ATOM 1594 N N . ILE A 1 194 ? 5.560 3.307 -17.653 1.00 88.62 194 ILE A N 1
ATOM 1595 C CA . ILE A 1 194 ? 4.408 3.808 -16.917 1.00 88.62 194 ILE A CA 1
ATOM 1596 C C . ILE A 1 194 ? 3.418 4.479 -17.868 1.00 88.62 194 ILE A C 1
ATOM 1598 O O . ILE A 1 194 ? 2.234 4.158 -17.842 1.00 88.62 194 ILE A O 1
ATOM 1602 N N . ALA A 1 195 ? 3.896 5.334 -18.772 1.00 87.88 195 ALA A N 1
ATOM 1603 C CA . ALA A 1 195 ? 3.056 5.957 -19.786 1.00 87.88 195 ALA A CA 1
ATOM 1604 C C . ALA A 1 195 ? 2.348 4.931 -20.661 1.00 87.88 195 ALA A C 1
ATOM 1606 O O . ALA A 1 195 ? 1.151 5.058 -20.872 1.00 87.88 195 ALA A O 1
ATOM 1607 N N . LYS A 1 196 ? 3.057 3.896 -21.117 1.00 90.62 196 LYS A N 1
ATOM 1608 C CA . LYS A 1 196 ? 2.511 2.857 -21.990 1.00 90.62 196 LYS A CA 1
ATOM 1609 C C . LYS A 1 196 ? 1.488 1.961 -21.293 1.00 90.62 196 LYS A C 1
ATOM 1611 O O . LYS A 1 196 ? 0.502 1.590 -21.912 1.00 90.62 196 LYS A O 1
ATOM 1616 N N . ASN A 1 197 ? 1.722 1.583 -20.037 1.00 90.00 197 ASN A N 1
ATOM 1617 C CA . ASN A 1 197 ? 0.857 0.623 -19.340 1.00 90.00 197 ASN A CA 1
ATOM 1618 C C . ASN A 1 197 ? -0.309 1.281 -18.592 1.00 90.00 197 ASN A C 1
ATOM 1620 O O . ASN A 1 197 ? -1.256 0.587 -18.240 1.00 90.00 197 ASN A O 1
ATOM 1624 N N . PHE A 1 198 ? -0.268 2.599 -18.381 1.00 90.56 198 PHE A N 1
ATOM 1625 C CA . PHE A 1 198 ? -1.294 3.350 -17.651 1.00 90.56 198 PHE A CA 1
ATOM 1626 C C . PHE A 1 198 ? -1.766 4.579 -18.446 1.00 90.56 198 PHE A C 1
ATOM 1628 O O . PHE A 1 198 ? -1.904 5.675 -17.907 1.00 90.56 198 PHE A O 1
ATOM 1635 N N . GLN A 1 199 ? -2.006 4.412 -19.752 1.00 90.25 199 GLN A N 1
ATOM 1636 C CA . GLN A 1 199 ? -2.424 5.499 -20.660 1.00 90.25 199 GLN A CA 1
ATOM 1637 C C . GLN A 1 199 ? -3.767 6.137 -20.264 1.00 90.25 199 GLN A C 1
ATOM 1639 O O . GLN A 1 199 ? -3.965 7.346 -20.436 1.00 90.25 199 GLN A O 1
ATOM 1644 N N . ASN A 1 200 ? -4.650 5.331 -19.670 1.00 91.69 200 ASN A N 1
ATOM 1645 C CA . ASN A 1 200 ? -5.975 5.725 -19.189 1.00 91.69 200 ASN A CA 1
ATOM 1646 C C . ASN A 1 200 ? -5.939 6.451 -17.837 1.00 91.69 200 ASN A C 1
ATOM 1648 O O . ASN A 1 200 ? -6.988 6.702 -17.253 1.00 91.69 200 ASN A O 1
ATOM 1652 N N . TYR A 1 201 ? -4.748 6.771 -17.327 1.00 94.06 201 TYR A N 1
ATOM 1653 C CA . TYR A 1 201 ? -4.567 7.427 -16.042 1.00 94.06 201 TYR A CA 1
ATOM 1654 C C . TYR A 1 201 ? -3.872 8.775 -16.205 1.00 94.06 201 TYR A C 1
ATOM 1656 O O . TYR A 1 201 ? -2.878 8.926 -16.931 1.00 94.06 201 TYR A O 1
ATOM 1664 N N . THR A 1 202 ? -4.380 9.755 -15.471 1.00 93.56 202 THR A N 1
ATOM 1665 C CA . THR A 1 202 ? -3.628 10.941 -15.075 1.00 93.56 202 THR A CA 1
ATOM 1666 C C . THR A 1 202 ? -2.593 10.519 -14.041 1.00 93.56 202 THR A C 1
ATOM 1668 O O . THR A 1 202 ? -2.872 9.681 -13.184 1.00 93.56 202 THR A O 1
ATOM 1671 N N . ARG A 1 203 ? -1.371 11.039 -14.163 1.00 91.56 203 ARG A N 1
ATOM 1672 C CA . ARG A 1 203 ? -0.206 10.561 -13.413 1.00 91.56 203 ARG A CA 1
ATOM 1673 C C . ARG A 1 203 ? 0.527 11.735 -12.785 1.00 91.56 203 ARG A C 1
ATOM 1675 O O . ARG A 1 203 ? 1.059 12.569 -13.511 1.00 91.56 203 ARG A O 1
ATOM 1682 N N . THR A 1 204 ? 0.631 11.734 -11.464 1.00 91.19 204 THR A N 1
ATOM 1683 C CA . THR A 1 204 ? 1.494 12.655 -10.717 1.00 91.19 204 THR A CA 1
ATOM 1684 C C . THR A 1 204 ? 2.731 11.892 -10.265 1.00 91.19 204 THR A C 1
ATOM 1686 O O . THR A 1 204 ? 2.620 10.917 -9.521 1.00 91.19 204 THR A O 1
ATOM 1689 N N . LYS A 1 205 ? 3.910 12.297 -10.749 1.00 89.50 205 LYS A N 1
ATOM 1690 C CA . LYS A 1 205 ? 5.202 11.699 -10.381 1.00 89.50 205 LYS A CA 1
ATOM 1691 C C . LYS A 1 205 ? 5.797 12.459 -9.194 1.00 89.50 205 LYS A C 1
ATOM 1693 O O . LYS A 1 205 ? 5.962 13.669 -9.282 1.00 89.50 205 LYS A O 1
ATOM 1698 N N . LEU A 1 206 ? 6.201 11.738 -8.152 1.00 85.75 206 LEU A N 1
ATOM 1699 C CA . LEU A 1 206 ? 7.045 12.239 -7.068 1.00 85.75 206 LEU A CA 1
ATOM 1700 C C . LEU A 1 206 ? 8.398 11.520 -7.113 1.00 85.75 206 LEU A C 1
ATOM 1702 O O . LEU A 1 206 ? 8.470 10.304 -6.921 1.00 85.75 206 LEU A O 1
ATOM 1706 N N . ASP A 1 207 ? 9.458 12.273 -7.402 1.00 80.44 207 ASP A N 1
ATOM 1707 C CA . ASP A 1 207 ? 10.843 11.794 -7.396 1.00 80.44 207 ASP A CA 1
ATOM 1708 C C . ASP A 1 207 ? 11.479 12.125 -6.044 1.00 80.44 207 ASP A C 1
ATOM 1710 O O . ASP A 1 207 ? 11.525 13.292 -5.660 1.00 80.44 207 ASP A O 1
ATOM 1714 N N . ARG A 1 208 ? 11.898 11.109 -5.286 1.00 71.00 208 ARG A N 1
ATOM 1715 C CA . ARG A 1 208 ? 12.374 11.279 -3.902 1.00 71.00 208 ARG A CA 1
ATOM 1716 C C . ARG A 1 208 ? 13.746 10.644 -3.676 1.00 71.00 208 ARG A C 1
ATOM 1718 O O . ARG A 1 208 ? 14.056 10.155 -2.599 1.00 71.00 208 ARG A O 1
ATOM 1725 N N . GLY A 1 209 ? 14.590 10.644 -4.705 1.00 72.62 209 GLY A N 1
ATOM 1726 C CA . GLY A 1 209 ? 15.946 10.106 -4.613 1.00 72.62 209 GLY A CA 1
ATOM 1727 C C . GLY A 1 209 ? 15.981 8.620 -4.950 1.00 72.62 209 GLY A C 1
ATOM 1728 O O . GLY A 1 209 ? 16.113 8.272 -6.121 1.00 72.62 209 GLY A O 1
ATOM 1729 N N . ASN A 1 210 ? 15.869 7.717 -3.967 1.00 75.38 210 ASN A N 1
ATOM 1730 C CA . ASN A 1 210 ? 15.997 6.277 -4.248 1.00 75.38 210 ASN A CA 1
ATOM 1731 C C . ASN A 1 210 ? 14.722 5.650 -4.789 1.00 75.38 210 ASN A C 1
ATOM 1733 O O . ASN A 1 210 ? 14.799 4.569 -5.370 1.00 75.38 210 ASN A O 1
ATOM 1737 N N . PHE A 1 211 ? 13.571 6.290 -4.594 1.00 81.12 211 PHE A N 1
ATOM 1738 C CA . PHE A 1 211 ? 12.296 5.830 -5.118 1.00 81.12 211 PHE A CA 1
ATOM 1739 C C . PHE A 1 211 ? 11.597 6.911 -5.935 1.00 81.12 211 PHE A C 1
ATOM 1741 O O . PHE A 1 211 ? 11.626 8.096 -5.611 1.00 81.12 211 PHE A O 1
ATOM 1748 N N . VAL A 1 212 ? 10.896 6.456 -6.968 1.00 84.94 212 VAL A N 1
ATOM 1749 C CA . VAL A 1 212 ? 9.918 7.246 -7.709 1.00 84.94 212 VAL A CA 1
ATOM 1750 C C . VAL A 1 212 ? 8.542 6.671 -7.420 1.00 84.94 212 VAL A C 1
ATOM 1752 O O . VAL A 1 212 ? 8.328 5.469 -7.585 1.00 84.94 212 VAL A O 1
ATOM 1755 N N . THR A 1 213 ? 7.604 7.522 -7.018 1.00 89.00 213 THR A N 1
ATOM 1756 C CA . THR A 1 213 ? 6.204 7.137 -6.809 1.00 89.00 213 THR A CA 1
ATOM 1757 C C . THR A 1 213 ? 5.308 7.843 -7.813 1.00 89.00 213 THR A C 1
ATOM 1759 O O . THR A 1 213 ? 5.472 9.030 -8.077 1.00 89.00 213 THR A O 1
ATOM 1762 N N . PHE A 1 214 ? 4.362 7.106 -8.383 1.00 91.12 214 PHE A N 1
ATOM 1763 C CA . PHE A 1 214 ? 3.332 7.635 -9.264 1.00 91.12 214 PHE A CA 1
ATOM 1764 C C . PHE A 1 214 ? 1.974 7.478 -8.595 1.00 91.12 214 PHE A C 1
ATOM 1766 O O . PHE A 1 214 ? 1.580 6.366 -8.238 1.00 91.12 214 PHE A O 1
ATOM 1773 N N . PHE A 1 215 ? 1.257 8.588 -8.484 1.00 92.94 215 PHE A N 1
ATOM 1774 C CA . PHE A 1 215 ? -0.156 8.617 -8.132 1.00 92.94 215 PHE A CA 1
ATOM 1775 C C . PHE A 1 215 ? -0.946 8.621 -9.423 1.00 92.94 215 PHE A C 1
ATOM 1777 O O . PHE A 1 215 ? -0.760 9.497 -10.271 1.00 92.94 215 PHE A O 1
ATOM 1784 N N . MET A 1 216 ? -1.778 7.607 -9.594 1.00 93.25 216 MET A N 1
ATOM 1785 C CA . MET A 1 216 ? -2.546 7.394 -10.8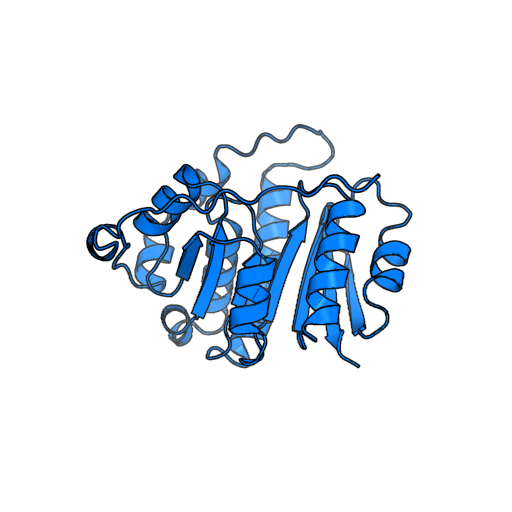03 1.00 93.25 216 MET A CA 1
ATOM 1786 C C . MET A 1 216 ? -4.022 7.507 -10.485 1.00 93.25 216 MET A C 1
ATOM 1788 O O . MET A 1 216 ? -4.540 6.761 -9.655 1.00 93.25 216 MET A O 1
ATOM 1792 N N . LYS A 1 217 ? -4.683 8.415 -11.197 1.00 93.31 217 LYS A N 1
ATOM 1793 C CA . LYS A 1 217 ? -6.131 8.579 -11.169 1.00 93.31 217 LYS A CA 1
ATOM 1794 C C . LYS A 1 217 ? -6.682 8.308 -12.554 1.00 93.31 217 LYS A C 1
ATOM 1796 O O . LYS A 1 217 ? -6.154 8.842 -13.531 1.00 93.31 217 LYS A O 1
ATOM 1801 N N . ARG A 1 218 ? -7.681 7.438 -12.659 1.00 91.62 218 ARG A N 1
ATOM 1802 C CA . ARG A 1 218 ? -8.280 7.110 -13.955 1.00 91.62 218 ARG A CA 1
ATOM 1803 C C . ARG A 1 218 ? -8.907 8.367 -14.582 1.00 91.62 218 ARG A C 1
ATOM 1805 O O . ARG A 1 218 ? -9.459 9.194 -13.858 1.00 91.62 218 ARG A O 1
ATOM 1812 N N . LYS A 1 219 ? -8.731 8.525 -15.896 1.00 88.69 219 LYS A N 1
ATOM 1813 C CA . LYS A 1 219 ? -9.338 9.590 -16.709 1.00 88.69 219 LYS A CA 1
ATOM 1814 C C . LYS A 1 219 ? -10.824 9.346 -16.931 1.00 88.69 219 LYS A C 1
ATOM 1816 O O . LYS A 1 219 ? -11.205 8.154 -17.002 1.00 88.69 219 LYS A O 1
#

Radius of gyration: 17.57 Å; chains: 1; bounding box: 43×42×50 Å

Sequence (219 aa):
MANQFKYQTSNFKTRPTFLLRCNKSSLRWYNNTNYKELYRQIKVKNKSYTKNDLINDQKIRGEDVAQIMCEDINRKLILLDGSVGRMLYQILDGIYLIKPKLINKAKIIVPEIDAKVHLEHLKNFPKSCSCVYEDIHVTIRKYHRQNPIVYANFCKIEGAKGIRKIGRIINDYGIQDFIVSFLNRGMPTLNNLIAKNFQNYTRTKLDRGNFVTFFMKRK

Secondary structure (DSSP, 8-state):
----------------GGGGS----HHHHHHH--HHHHTTT-----TTS-HHHHHHHHHHHHHHHHHHHHH-TTSEEEEE--SSSHHHHHHHHHHHHH-GGGGGG-EEEEEE--HHHHHHHHHHS-TTEEEEES-HHHHHHHHGGG--EEEEEESSS-THHHHHHHHHHHHHHT-SEEEEEEESSS-TTHHHHHHHH-TTEEEEEEE-SSEEEEEEEE-

Foldseek 3Di:
DDDDDDDPPPPDDDDPLPVLADAAFLVRLLVPDPLCVQLVPDDPPDPQDDSVLVLVVLLVVLLVLLVVCVVPQQAEEEEADPGLCSSVSSVLVNVCVPPVVSSRSHAYEYEDQDPVSLSSCRNRPYPSYHYDNDDPLVVCVVCLVSLHAYEHEPPDPPVLVVLQVVLVSCVVSVRFKYKYKDQPPDPPCPVVSCCVSQVQWDWDWDDDPRMIMIITGGD

pLDDT: mean 83.16, std 17.38, range [28.77, 98.25]